Protein AF-0000000076608010 (afdb_homodimer)

pLDDT: mean 82.35, std 21.62, range [36.59, 98.94]

Solvent-accessible surface area (backbone atoms only — not comparable to full-atom values): 13456 Å² total; per-residue (Å²): 128,73,67,62,63,52,53,51,52,73,70,48,51,70,59,57,50,33,30,46,49,8,46,34,52,48,50,51,37,50,74,68,70,43,50,66,62,57,49,13,57,74,35,71,48,49,46,67,56,45,51,32,35,43,64,22,41,87,41,40,44,62,55,53,48,36,44,28,51,72,64,72,50,52,66,40,56,63,53,45,59,77,73,75,69,71,46,68,62,57,54,48,51,55,51,48,57,53,51,59,58,66,65,66,71,70,69,82,75,79,80,80,78,83,81,79,129,141,76,67,65,69,56,52,51,51,72,71,47,52,71,57,55,50,33,31,45,50,8,46,35,51,47,50,50,37,52,73,68,69,43,51,65,58,57,49,15,56,73,38,72,48,49,48,67,58,46,52,32,35,42,64,24,42,88,42,38,45,62,56,52,49,36,45,29,52,70,66,70,48,52,66,41,57,63,54,46,59,78,73,76,67,72,45,68,61,56,55,47,50,54,50,48,56,53,52,60,58,63,68,67,72,70,70,80,72,79,77,80,78,81,77,78,128

Structure (mmCIF, N/CA/C/O backbone):
data_AF-0000000076608010-model_v1
#
loop_
_entity.id
_entity.type
_entity.pdbx_description
1 polymer 'Transcriptional regulator, XRE family'
#
loop_
_atom_site.group_PDB
_atom_site.id
_atom_site.type_symbol
_atom_site.label_atom_id
_atom_site.label_alt_id
_atom_site.label_comp_id
_atom_site.label_asym_id
_atom_site.label_entity_id
_atom_site.label_seq_id
_atom_site.pdbx_PDB_ins_code
_atom_site.Cartn_x
_atom_site.Cartn_y
_atom_site.Cartn_z
_atom_site.occupancy
_atom_site.B_iso_or_equiv
_atom_site.auth_seq_id
_atom_site.auth_comp_id
_atom_site.auth_asym_id
_atom_site.auth_atom_id
_atom_site.pdbx_PDB_model_num
ATOM 1 N N . MET A 1 1 ? -17.344 -5.113 16.078 1 37.66 1 MET A N 1
ATOM 2 C CA . MET A 1 1 ? -16.344 -5.867 15.312 1 37.66 1 MET A CA 1
ATOM 3 C C . MET A 1 1 ? -15.125 -5.004 15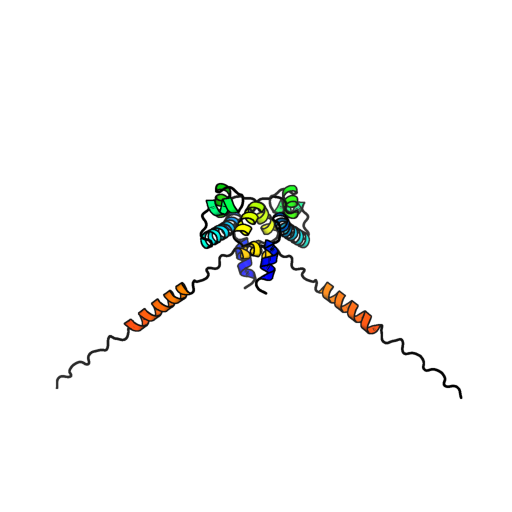.016 1 37.66 1 MET A C 1
ATOM 5 O O . MET A 1 1 ? -14.352 -5.312 14.102 1 37.66 1 MET A O 1
ATOM 9 N N . THR A 1 2 ? -15.234 -3.693 15.117 1 46.28 2 THR A N 1
ATOM 10 C CA . THR A 1 2 ? -14.43 -2.576 14.633 1 46.28 2 THR A CA 1
ATOM 11 C C . THR A 1 2 ? -13.016 -2.643 15.203 1 46.28 2 THR A C 1
ATOM 13 O O . THR A 1 2 ? -12.047 -2.389 14.492 1 46.28 2 THR A O 1
ATOM 16 N N . ASP A 1 3 ? -12.961 -2.768 16.5 1 52.09 3 ASP A N 1
ATOM 17 C CA . ASP A 1 3 ? -11.805 -2.545 17.359 1 52.09 3 ASP A CA 1
ATOM 18 C C . ASP A 1 3 ? -10.797 -3.684 17.234 1 52.09 3 ASP A C 1
ATOM 20 O O . ASP A 1 3 ? -9.586 -3.459 17.297 1 52.09 3 ASP A O 1
ATOM 24 N N . LYS A 1 4 ? -11.258 -4.887 17.141 1 53.72 4 LYS A N 1
ATOM 25 C CA . LYS A 1 4 ? -10.391 -6.055 17.219 1 53.72 4 LYS A CA 1
ATOM 26 C C . LYS A 1 4 ? -9.453 -6.121 16.016 1 53.72 4 LYS A C 1
ATOM 28 O O . LYS A 1 4 ? -8.289 -6.512 16.141 1 53.72 4 LYS A O 1
ATOM 33 N N . SER A 1 5 ? -10 -5.98 14.789 1 57.53 5 SER A N 1
ATOM 34 C CA . SER A 1 5 ? -9.148 -6.094 13.609 1 57.53 5 SER A CA 1
ATOM 35 C C . SER A 1 5 ? -8.055 -5.031 13.609 1 57.53 5 SER A C 1
ATOM 37 O O . SER A 1 5 ? -6.926 -5.293 13.188 1 57.53 5 SER A O 1
ATOM 39 N N . PHE A 1 6 ? -8.438 -3.918 14.133 1 58.75 6 PHE A N 1
ATOM 40 C CA . PHE A 1 6 ? -7.449 -2.857 14.281 1 58.75 6 PHE A CA 1
ATOM 41 C C . PHE A 1 6 ? -6.293 -3.314 15.164 1 58.75 6 PHE A C 1
ATOM 43 O O . PHE A 1 6 ? -5.129 -3.078 14.844 1 58.75 6 PHE A O 1
ATOM 50 N N . ASP A 1 7 ? -6.656 -4.051 16.078 1 68.19 7 ASP A N 1
ATOM 51 C CA . ASP A 1 7 ? -5.676 -4.484 17.078 1 68.19 7 ASP A CA 1
ATOM 52 C C . ASP A 1 7 ? -4.723 -5.523 16.484 1 68.19 7 ASP A C 1
ATOM 54 O O . ASP A 1 7 ? -3.537 -5.547 16.812 1 68.19 7 ASP A O 1
ATOM 58 N N . ALA A 1 8 ? -5.184 -6.012 15.367 1 86.5 8 ALA A N 1
ATOM 59 C CA . ALA A 1 8 ? -4.367 -7.109 14.859 1 86.5 8 ALA A CA 1
ATOM 60 C C . ALA A 1 8 ? -3.189 -6.586 14.039 1 86.5 8 ALA A C 1
ATOM 62 O O . ALA A 1 8 ? -2.059 -7.051 14.203 1 86.5 8 ALA A O 1
ATOM 63 N N . TRP A 1 9 ? -3.332 -5.59 13.328 1 95.06 9 TRP A N 1
ATOM 64 C CA . TRP A 1 9 ? -2.258 -5.074 12.484 1 95.06 9 TRP A CA 1
ATOM 65 C C . TRP A 1 9 ? -1.17 -4.418 13.328 1 95.06 9 TRP A C 1
ATOM 67 O O . TRP A 1 9 ? 0.02 -4.578 13.047 1 95.06 9 TRP A O 1
ATOM 77 N N . ASN A 1 10 ? -1.645 -3.797 14.352 1 94 10 ASN A N 1
ATOM 78 C CA . ASN A 1 10 ? -0.692 -3.066 15.18 1 94 10 ASN A CA 1
ATOM 79 C C . ASN A 1 10 ? 0.239 -4.016 15.93 1 94 10 ASN A C 1
ATOM 81 O O . ASN A 1 10 ? 1.339 -3.625 16.328 1 94 10 ASN A O 1
ATOM 85 N N . SER A 1 11 ? -0.172 -5.211 16.062 1 95.69 11 SER A N 1
ATOM 86 C CA . SER A 1 11 ? 0.642 -6.191 16.766 1 95.69 11 SER A CA 1
ATOM 87 C C . SER A 1 11 ? 1.67 -6.832 15.844 1 95.69 11 SER A C 1
ATOM 89 O O . SER A 1 11 ? 2.59 -7.512 16.297 1 95.69 11 SER A O 1
ATOM 91 N N . MET A 1 12 ? 1.574 -6.562 14.641 1 96.94 12 MET A N 1
ATOM 92 C CA . MET A 1 12 ? 2.477 -7.16 13.664 1 96.94 12 MET A CA 1
ATOM 93 C C . MET A 1 12 ? 3.727 -6.305 13.484 1 96.94 12 MET A C 1
ATOM 95 O O . MET A 1 12 ? 3.652 -5.078 13.5 1 96.94 12 MET A O 1
ATOM 99 N N . SER A 1 13 ? 4.828 -7.043 13.273 1 97.19 13 SER A N 1
ATOM 100 C CA . SER A 1 13 ? 6.047 -6.32 12.914 1 97.19 13 SER A CA 1
ATOM 101 C C . SER A 1 13 ? 5.965 -5.77 11.492 1 97.19 13 SER A C 1
ATOM 103 O O . SER A 1 13 ? 5.121 -6.199 10.703 1 97.19 13 SER A O 1
ATOM 105 N N . ASP A 1 14 ? 6.875 -4.887 11.148 1 97 14 ASP A N 1
ATOM 106 C CA . ASP A 1 14 ? 6.891 -4.332 9.797 1 97 14 ASP A CA 1
ATOM 107 C C . ASP A 1 14 ? 7.223 -5.41 8.766 1 97 14 ASP A C 1
ATOM 109 O O . ASP A 1 14 ? 6.684 -5.402 7.66 1 97 14 ASP A O 1
ATOM 113 N N . LYS A 1 15 ? 8.125 -6.281 9.164 1 98.12 15 LYS A N 1
ATOM 114 C CA . LYS A 1 15 ? 8.43 -7.402 8.281 1 98.12 15 LYS A CA 1
ATOM 115 C C . LYS A 1 15 ? 7.195 -8.258 8.031 1 98.12 15 LYS A C 1
ATOM 117 O O . LYS A 1 15 ? 6.934 -8.656 6.891 1 98.12 15 LYS A O 1
ATOM 122 N N . ALA A 1 16 ? 6.469 -8.516 9.039 1 98.38 16 ALA A N 1
ATOM 123 C CA . ALA A 1 16 ? 5.254 -9.312 8.898 1 98.38 16 ALA A CA 1
ATOM 124 C C . ALA A 1 16 ? 4.238 -8.609 8 1 98.38 16 ALA A C 1
ATOM 126 O O . ALA A 1 16 ? 3.545 -9.258 7.215 1 98.38 16 ALA A O 1
ATOM 127 N N . LEU A 1 17 ? 4.164 -7.355 8.109 1 98.56 17 LEU A N 1
ATOM 128 C CA . LEU A 1 17 ? 3.26 -6.57 7.273 1 98.56 17 LEU A CA 1
ATOM 129 C C . LEU A 1 17 ? 3.699 -6.605 5.812 1 98.56 17 LEU A C 1
ATOM 131 O O . LEU A 1 17 ? 2.869 -6.758 4.914 1 98.56 17 LEU A O 1
ATOM 135 N N . ALA A 1 18 ? 4.984 -6.465 5.621 1 98.81 18 ALA A N 1
ATOM 136 C CA . ALA A 1 18 ? 5.52 -6.559 4.266 1 98.81 18 ALA A CA 1
ATOM 137 C C . ALA A 1 18 ? 5.262 -7.938 3.666 1 98.81 18 ALA A C 1
ATOM 139 O O . ALA A 1 18 ? 4.945 -8.055 2.48 1 98.81 18 ALA A O 1
ATOM 140 N N . ASP A 1 19 ? 5.395 -8.945 4.516 1 98.69 19 ASP A N 1
ATOM 141 C CA . ASP A 1 19 ? 5.105 -10.305 4.078 1 98.69 19 ASP A CA 1
ATOM 142 C C . ASP A 1 19 ? 3.646 -10.445 3.639 1 98.69 19 ASP A C 1
ATOM 144 O O . ASP A 1 19 ? 3.342 -11.172 2.693 1 98.69 19 ASP A O 1
ATOM 148 N N . HIS A 1 20 ? 2.807 -9.82 4.371 1 98.44 20 HIS A N 1
ATOM 149 C CA . HIS A 1 20 ? 1.386 -9.828 4.039 1 98.44 20 HIS A CA 1
ATOM 150 C C . HIS A 1 20 ? 1.147 -9.258 2.641 1 98.44 20 HIS A C 1
ATOM 152 O O . HIS A 1 20 ? 0.431 -9.867 1.838 1 98.44 20 HIS A O 1
ATOM 158 N N . ILE A 1 21 ? 1.784 -8.195 2.293 1 98.81 21 ILE A N 1
ATOM 159 C CA . ILE A 1 21 ? 1.684 -7.586 0.972 1 98.81 21 ILE A CA 1
ATOM 160 C C . ILE A 1 21 ? 2.291 -8.516 -0.074 1 98.81 21 ILE A C 1
ATOM 162 O O . ILE A 1 21 ? 1.703 -8.734 -1.136 1 98.81 21 ILE A O 1
ATOM 166 N N . GLY A 1 22 ? 3.439 -9.008 0.264 1 98.88 22 GLY A N 1
ATOM 167 C CA . GLY A 1 22 ? 4.102 -9.93 -0.646 1 98.88 22 GLY A CA 1
ATOM 168 C C . GLY A 1 22 ? 3.262 -11.148 -0.973 1 98.88 22 GLY A C 1
ATOM 169 O O . GLY A 1 22 ? 3.201 -11.578 -2.129 1 98.88 22 GLY A O 1
ATOM 170 N N . SER A 1 23 ? 2.643 -11.719 0.029 1 98.5 23 SER A N 1
ATOM 171 C CA . SER A 1 23 ? 1.794 -12.891 -0.163 1 98.5 23 SER A CA 1
ATOM 172 C C . SER A 1 23 ? 0.609 -12.578 -1.068 1 98.5 23 SER A C 1
ATOM 174 O O . SER A 1 23 ? 0.192 -13.414 -1.871 1 98.5 23 SER A O 1
ATOM 176 N N . PHE A 1 24 ? 0.09 -11.422 -0.905 1 98.69 24 PHE A N 1
ATOM 177 C CA . PHE A 1 24 ? -0.991 -10.945 -1.758 1 98.69 24 PHE A CA 1
ATOM 178 C C . PHE A 1 24 ? -0.553 -10.906 -3.217 1 98.69 24 PHE A C 1
ATOM 180 O O . PHE A 1 24 ? -1.268 -11.383 -4.098 1 98.69 24 PHE A O 1
ATOM 187 N N . VAL A 1 25 ? 0.58 -10.359 -3.477 1 98.88 25 VAL A N 1
ATOM 188 C CA . VAL A 1 25 ? 1.134 -10.266 -4.824 1 98.88 25 VAL A CA 1
ATOM 189 C C . VAL A 1 25 ? 1.339 -11.672 -5.395 1 98.88 25 VAL A C 1
ATOM 191 O O . VAL A 1 25 ? 0.926 -11.953 -6.523 1 98.88 25 VAL A O 1
ATOM 194 N N . ARG A 1 26 ? 1.937 -12.469 -4.559 1 98.81 26 ARG A N 1
ATOM 195 C CA . ARG A 1 26 ? 2.195 -13.836 -4.992 1 98.81 26 ARG A CA 1
ATOM 196 C C . ARG A 1 26 ? 0.896 -14.555 -5.34 1 98.81 26 ARG A C 1
ATOM 198 O O . ARG A 1 26 ? 0.809 -15.227 -6.367 1 98.81 26 ARG A O 1
ATOM 205 N N . HIS A 1 27 ? -0.05 -14.414 -4.512 1 98.38 27 HIS A N 1
ATOM 206 C CA . HIS A 1 27 ? -1.343 -15.055 -4.723 1 98.38 27 HIS A CA 1
ATOM 207 C C . HIS A 1 27 ? -1.95 -14.648 -6.059 1 98.38 27 HIS A C 1
ATOM 209 O O . HIS A 1 27 ? -2.359 -15.5 -6.848 1 98.38 27 HIS A O 1
ATOM 215 N N . HIS A 1 28 ? -1.979 -13.422 -6.355 1 98.06 28 HIS A N 1
ATOM 216 C CA . HIS A 1 28 ? -2.639 -12.93 -7.559 1 98.06 28 HIS A CA 1
ATOM 217 C C . HIS A 1 28 ? -1.81 -13.234 -8.805 1 98.06 28 HIS A C 1
ATOM 219 O O . HIS A 1 28 ? -2.361 -13.477 -9.883 1 98.06 28 HIS A O 1
ATOM 225 N N . ARG A 1 29 ? -0.469 -13.195 -8.578 1 98.62 29 ARG A N 1
ATOM 226 C CA . ARG A 1 29 ? 0.354 -13.664 -9.688 1 98.62 29 ARG A CA 1
ATOM 227 C C . ARG A 1 29 ? -0.028 -15.078 -10.086 1 98.62 29 ARG A C 1
ATOM 229 O O . ARG A 1 29 ? -0.225 -15.367 -11.273 1 98.62 29 ARG A O 1
ATOM 236 N N . MET A 1 30 ? -0.102 -15.906 -9.078 1 97.94 30 MET A N 1
ATOM 237 C CA . MET A 1 30 ? -0.427 -17.312 -9.305 1 97.94 30 MET A CA 1
ATOM 238 C C . MET A 1 30 ? -1.842 -17.453 -9.852 1 97.94 30 MET A C 1
ATOM 240 O O . MET A 1 30 ? -2.09 -18.297 -10.727 1 97.94 30 MET A O 1
ATOM 244 N N . GLU A 1 31 ? -2.744 -16.688 -9.391 1 95.88 31 GLU A N 1
ATOM 245 C CA . GLU A 1 31 ? -4.117 -16.703 -9.891 1 95.88 31 GLU A CA 1
ATOM 246 C C . GLU A 1 31 ? -4.172 -16.359 -11.375 1 95.88 31 GLU A C 1
ATOM 248 O O . GLU A 1 31 ? -5.012 -16.906 -12.102 1 95.88 31 GLU A O 1
ATOM 253 N N . MET A 1 32 ? -3.244 -15.555 -11.867 1 97.06 32 MET A N 1
ATOM 254 C CA . MET A 1 32 ? -3.184 -15.172 -13.273 1 97.06 32 MET A CA 1
ATOM 255 C C . MET A 1 32 ? -2.311 -16.141 -14.062 1 97.06 32 MET A C 1
ATOM 257 O O . MET A 1 32 ? -2.016 -15.898 -15.234 1 97.06 32 MET A O 1
ATOM 261 N N . ASN A 1 33 ? -1.845 -17.109 -13.328 1 97.94 33 ASN A N 1
ATOM 262 C CA . ASN A 1 33 ? -1.014 -18.156 -13.93 1 97.94 33 ASN A CA 1
ATOM 263 C C . ASN A 1 33 ? 0.257 -17.578 -14.547 1 97.94 33 ASN A C 1
ATOM 265 O O . ASN A 1 33 ? 0.641 -17.938 -15.656 1 97.94 33 ASN A O 1
ATOM 269 N N . LYS A 1 34 ? 0.881 -16.672 -13.898 1 98.62 34 LYS A N 1
ATOM 270 C CA . LYS A 1 34 ? 2.135 -16.078 -14.352 1 98.62 34 LYS A CA 1
ATOM 271 C C . LYS A 1 34 ? 3.309 -16.562 -13.508 1 98.62 34 LYS A C 1
ATOM 273 O O . LYS A 1 34 ? 3.18 -16.719 -12.289 1 98.62 34 LYS A O 1
ATOM 278 N N . THR A 1 35 ? 4.375 -16.75 -14.203 1 98.81 35 THR A N 1
ATOM 279 C CA . THR A 1 35 ? 5.625 -16.969 -13.484 1 98.81 35 THR A CA 1
ATOM 280 C C . THR A 1 35 ? 6.18 -15.656 -12.953 1 98.81 35 THR A C 1
ATOM 282 O O . THR A 1 35 ? 5.703 -14.586 -13.32 1 98.81 35 THR A O 1
ATOM 285 N N . GLN A 1 36 ? 7.145 -15.828 -12.07 1 98.81 36 GLN A N 1
ATOM 286 C CA . GLN A 1 36 ? 7.797 -14.617 -11.586 1 98.81 36 GLN A CA 1
ATOM 287 C C . GLN A 1 36 ? 8.43 -13.836 -12.734 1 98.81 36 GLN A C 1
ATOM 289 O O . GLN A 1 36 ? 8.352 -12.609 -12.766 1 98.81 36 GLN A O 1
ATOM 294 N N . ASP A 1 37 ? 9.039 -14.555 -13.695 1 98.81 37 ASP A N 1
ATOM 295 C CA . ASP A 1 37 ? 9.688 -13.914 -14.836 1 98.81 37 ASP A CA 1
ATOM 296 C C . ASP A 1 37 ? 8.672 -13.164 -15.703 1 98.81 37 ASP A C 1
ATOM 298 O O . ASP A 1 37 ? 8.922 -12.031 -16.109 1 98.81 37 ASP A O 1
ATOM 302 N N . GLU A 1 38 ? 7.582 -13.789 -15.93 1 98.88 38 GLU A N 1
ATOM 303 C CA . GLU A 1 38 ? 6.543 -13.18 -16.75 1 98.88 38 GLU A CA 1
ATOM 304 C C . GLU A 1 38 ? 5.984 -11.922 -16.094 1 98.88 38 GLU A C 1
ATOM 306 O O . GLU A 1 38 ? 5.836 -10.883 -16.75 1 98.88 38 GLU A O 1
ATOM 311 N N . LEU A 1 39 ? 5.688 -11.961 -14.867 1 98.94 39 LEU A N 1
ATOM 312 C CA . LEU A 1 39 ? 5.16 -10.797 -14.156 1 98.94 39 LEU A CA 1
ATOM 313 C C . LEU A 1 39 ? 6.199 -9.688 -14.078 1 98.94 39 LEU A C 1
ATOM 315 O O . LEU A 1 39 ? 5.879 -8.516 -14.281 1 98.94 39 LEU A O 1
ATOM 319 N N . ALA A 1 40 ? 7.461 -10.055 -13.734 1 98.94 40 ALA A N 1
ATOM 320 C CA . ALA A 1 40 ? 8.531 -9.07 -13.617 1 98.94 40 ALA A CA 1
ATOM 321 C C . ALA A 1 40 ? 8.734 -8.32 -14.938 1 98.94 40 ALA A C 1
ATOM 323 O O . ALA A 1 40 ? 8.82 -7.09 -14.945 1 98.94 40 ALA A O 1
ATOM 324 N N . THR A 1 41 ? 8.734 -9.047 -15.992 1 98.88 41 THR A N 1
ATOM 325 C CA . THR A 1 41 ? 8.898 -8.453 -17.312 1 98.88 41 THR A CA 1
ATOM 326 C C . THR A 1 41 ? 7.75 -7.5 -17.625 1 98.88 41 THR A C 1
ATOM 328 O O . THR A 1 41 ? 7.973 -6.367 -18.062 1 98.88 41 THR A O 1
ATOM 331 N N . ALA A 1 42 ? 6.543 -7.938 -17.406 1 98.88 42 ALA A N 1
ATOM 332 C CA . ALA A 1 42 ? 5.363 -7.121 -17.656 1 98.88 42 ALA A CA 1
ATOM 333 C C . ALA A 1 42 ? 5.367 -5.859 -16.812 1 98.88 42 ALA A C 1
ATOM 335 O O . ALA A 1 42 ? 4.883 -4.809 -17.234 1 98.88 42 ALA A O 1
ATOM 336 N N . ALA A 1 43 ? 5.93 -5.93 -15.633 1 98.81 43 ALA A N 1
ATOM 337 C CA . ALA A 1 43 ? 5.945 -4.816 -14.688 1 98.81 43 ALA A CA 1
ATOM 338 C C . ALA A 1 43 ? 7.16 -3.922 -14.914 1 98.81 43 ALA A C 1
ATOM 340 O O . ALA A 1 43 ? 7.301 -2.879 -14.266 1 98.81 43 ALA A O 1
ATOM 341 N N . GLY A 1 44 ? 8.031 -4.301 -15.734 1 98.81 44 GLY A N 1
ATOM 342 C CA . GLY A 1 44 ? 9.219 -3.512 -16.031 1 98.81 44 GLY A CA 1
ATOM 343 C C . GLY A 1 44 ? 10.242 -3.545 -14.914 1 98.81 44 GLY A C 1
ATOM 344 O O . GLY A 1 44 ? 10.906 -2.541 -14.641 1 98.81 44 GLY A O 1
ATOM 345 N N . ILE A 1 45 ? 10.336 -4.668 -14.227 1 98.75 45 ILE A N 1
ATOM 346 C CA . ILE A 1 45 ? 11.305 -4.82 -13.148 1 98.75 45 ILE A CA 1
ATOM 347 C C . ILE A 1 45 ? 12.055 -6.141 -13.312 1 98.75 45 ILE A C 1
ATOM 349 O O . ILE A 1 45 ? 11.719 -6.949 -14.18 1 98.75 45 ILE A O 1
ATOM 353 N N . SER A 1 46 ? 13.07 -6.309 -12.492 1 98.88 46 SER A N 1
ATOM 354 C CA . SER A 1 46 ? 13.812 -7.562 -12.547 1 98.88 46 SER A CA 1
ATOM 355 C C . SER A 1 46 ? 13.102 -8.664 -11.773 1 98.88 46 SER A C 1
ATOM 357 O O . SER A 1 46 ? 12.367 -8.391 -10.82 1 98.88 46 SER A O 1
ATOM 359 N N . ARG A 1 47 ? 13.336 -9.898 -12.18 1 98.81 47 ARG A N 1
ATOM 360 C CA . ARG A 1 47 ? 12.805 -11.047 -11.453 1 98.81 47 ARG A CA 1
ATOM 361 C C . ARG A 1 47 ? 13.273 -11.039 -10 1 98.81 47 ARG A C 1
ATOM 363 O O . ARG A 1 47 ? 12.516 -11.406 -9.102 1 98.81 47 ARG A O 1
ATOM 370 N N . SER A 1 48 ? 14.5 -10.68 -9.789 1 98.81 48 SER A N 1
ATOM 371 C CA . SER A 1 48 ? 15.039 -10.594 -8.43 1 98.81 48 SER A CA 1
ATOM 372 C C . SER A 1 48 ? 14.25 -9.594 -7.586 1 98.81 48 SER A C 1
ATOM 374 O O . SER A 1 48 ? 13.945 -9.867 -6.422 1 98.81 48 SER A O 1
ATOM 376 N N . THR A 1 49 ? 13.922 -8.461 -8.164 1 98.88 49 THR A N 1
ATOM 377 C CA . THR A 1 49 ? 13.133 -7.445 -7.469 1 98.88 49 THR A CA 1
ATOM 378 C C . THR A 1 49 ? 11.75 -7.977 -7.113 1 98.88 49 THR A C 1
ATOM 380 O O . THR A 1 49 ? 11.258 -7.754 -6.004 1 98.88 49 THR A O 1
ATOM 383 N N . LEU A 1 50 ? 11.156 -8.625 -8.062 1 98.94 50 LEU A N 1
ATOM 384 C CA . LEU A 1 50 ? 9.852 -9.211 -7.793 1 98.94 50 LEU A CA 1
ATOM 385 C C . LEU A 1 50 ? 9.938 -10.242 -6.668 1 98.94 50 LEU A C 1
ATOM 387 O O . LEU A 1 50 ? 9.055 -10.297 -5.809 1 98.94 50 LEU A O 1
ATOM 391 N N . SER A 1 51 ? 10.93 -11.062 -6.711 1 98.88 51 SER A N 1
ATOM 392 C CA . SER A 1 51 ? 11.141 -12.055 -5.66 1 98.88 51 SER A CA 1
ATOM 393 C C . SER A 1 51 ? 11.258 -11.398 -4.289 1 98.88 51 SER A C 1
ATOM 395 O O . SER A 1 51 ? 10.68 -11.875 -3.314 1 98.88 51 SER A O 1
ATOM 397 N N . LEU A 1 52 ? 12.047 -10.32 -4.223 1 98.88 52 LEU A N 1
ATOM 398 C CA . LEU A 1 52 ? 12.164 -9.562 -2.982 1 98.88 52 LEU A CA 1
ATOM 399 C C . LEU A 1 52 ? 10.797 -9.07 -2.514 1 98.88 52 LEU A C 1
ATOM 401 O O . LEU A 1 52 ? 10.453 -9.203 -1.336 1 98.88 52 LEU A O 1
ATOM 405 N N . LEU A 1 53 ? 10.008 -8.562 -3.404 1 98.94 53 LEU A N 1
ATOM 406 C CA . LEU A 1 53 ? 8.672 -8.062 -3.092 1 98.94 53 LEU A CA 1
ATOM 407 C C . LEU A 1 53 ? 7.805 -9.18 -2.518 1 98.94 53 LEU A C 1
ATOM 409 O O . LEU A 1 53 ? 7.172 -9 -1.474 1 98.94 53 LEU A O 1
ATOM 413 N N . GLU A 1 54 ? 7.797 -10.328 -3.189 1 98.81 54 GLU A N 1
ATOM 414 C CA . GLU A 1 54 ? 6.922 -11.43 -2.785 1 98.81 54 GLU A CA 1
ATOM 415 C C . GLU A 1 54 ? 7.348 -12.008 -1.44 1 98.81 54 GLU A C 1
ATOM 417 O O . GLU A 1 54 ? 6.543 -12.641 -0.749 1 98.81 54 GLU A O 1
ATOM 422 N N . ARG A 1 55 ? 8.578 -11.75 -1.074 1 98.62 55 ARG A N 1
ATOM 423 C CA . ARG A 1 55 ? 9.109 -12.25 0.19 1 98.62 55 ARG A CA 1
ATOM 424 C C . ARG A 1 55 ? 9.062 -11.172 1.268 1 98.62 55 ARG A C 1
ATOM 426 O O . ARG A 1 55 ? 9.688 -11.312 2.32 1 98.62 55 ARG A O 1
ATOM 433 N N . GLY A 1 56 ? 8.492 -10.117 1.027 1 98.75 56 GLY A N 1
ATOM 434 C CA . GLY A 1 56 ? 8.344 -9.047 2.002 1 98.75 56 GLY A CA 1
ATOM 435 C C . GLY A 1 56 ? 9.641 -8.297 2.27 1 98.75 56 GLY A C 1
ATOM 436 O O . GLY A 1 56 ? 9.805 -7.703 3.334 1 98.75 56 GLY A O 1
ATOM 437 N N . GLU A 1 57 ? 10.578 -8.453 1.366 1 98.69 57 GLU A N 1
ATOM 438 C CA . GLU A 1 57 ? 11.828 -7.723 1.496 1 98.69 57 GLU A CA 1
ATOM 439 C C . GLU A 1 57 ? 11.703 -6.312 0.923 1 98.69 57 GLU A C 1
ATOM 441 O O . GLU A 1 57 ? 10.656 -5.945 0.391 1 98.69 57 GLU A O 1
ATOM 446 N N . THR A 1 58 ? 12.727 -5.516 1.104 1 97.94 58 THR A N 1
ATOM 447 C CA . THR A 1 58 ? 12.68 -4.086 0.817 1 97.94 58 THR A CA 1
ATOM 448 C C . THR A 1 58 ? 12.602 -3.84 -0.687 1 97.94 58 THR A C 1
ATOM 450 O O . THR A 1 58 ? 13.492 -4.242 -1.436 1 97.94 58 THR A O 1
ATOM 453 N N . VAL A 1 59 ? 11.578 -3.246 -1.115 1 98.81 59 VAL A N 1
ATOM 454 C CA . VAL A 1 59 ? 11.383 -2.717 -2.461 1 98.81 59 VAL A CA 1
ATOM 455 C C . VAL A 1 59 ? 10.75 -1.329 -2.381 1 98.81 59 VAL A C 1
ATOM 457 O O . VAL A 1 59 ? 10.367 -0.876 -1.299 1 98.81 59 VAL A O 1
ATOM 460 N N . THR A 1 60 ? 10.664 -0.675 -3.535 1 98.81 60 THR A N 1
ATOM 461 C CA . THR A 1 60 ? 10.086 0.664 -3.535 1 98.81 60 THR A CA 1
ATOM 462 C C . THR A 1 60 ? 8.57 0.598 -3.68 1 98.81 60 THR A C 1
ATOM 464 O O . THR A 1 60 ? 8.031 -0.389 -4.188 1 98.81 60 THR A O 1
ATOM 467 N N . VAL A 1 61 ? 7.918 1.637 -3.242 1 98.88 61 VAL A N 1
ATOM 468 C CA . VAL A 1 61 ? 6.484 1.784 -3.451 1 98.88 61 VAL A CA 1
ATOM 469 C C . VAL A 1 61 ? 6.176 1.782 -4.949 1 98.88 61 VAL A C 1
ATOM 471 O O . VAL A 1 61 ? 5.195 1.178 -5.387 1 98.88 61 VAL A O 1
ATOM 474 N N . THR A 1 62 ? 7.008 2.402 -5.754 1 98.56 62 THR A N 1
ATOM 475 C CA . THR A 1 62 ? 6.836 2.42 -7.203 1 98.56 62 THR A CA 1
ATOM 476 C C . THR A 1 62 ? 6.828 1 -7.762 1 98.56 62 THR A C 1
ATOM 478 O O . THR A 1 62 ? 5.992 0.666 -8.602 1 98.56 62 THR A O 1
ATOM 481 N N . THR A 1 63 ? 7.723 0.182 -7.281 1 98.81 63 THR A N 1
ATOM 482 C CA . THR A 1 63 ? 7.762 -1.213 -7.707 1 98.81 63 THR A CA 1
ATOM 483 C C . THR A 1 63 ? 6.445 -1.915 -7.379 1 98.81 63 THR A C 1
ATOM 485 O O . THR A 1 63 ? 5.891 -2.621 -8.227 1 98.81 63 THR A O 1
ATOM 488 N N . LEU A 1 64 ? 6.008 -1.737 -6.168 1 98.94 64 LEU A N 1
ATOM 489 C CA . LEU A 1 64 ? 4.742 -2.336 -5.762 1 98.94 64 LEU A CA 1
ATOM 490 C C . LEU A 1 64 ? 3.611 -1.888 -6.684 1 98.94 64 LEU A C 1
ATOM 492 O O . LEU A 1 64 ? 2.809 -2.709 -7.129 1 98.94 64 LEU A O 1
ATOM 496 N N . LEU A 1 65 ? 3.576 -0.636 -7.039 1 98.88 65 LEU A N 1
ATOM 497 C CA . LEU A 1 65 ? 2.512 -0.097 -7.879 1 98.88 65 LEU A CA 1
ATOM 498 C C . LEU A 1 65 ? 2.59 -0.666 -9.289 1 98.88 65 LEU A C 1
ATOM 500 O O . LEU A 1 65 ? 1.562 -0.979 -9.898 1 98.88 65 LEU A O 1
ATOM 504 N N . GLN A 1 66 ? 3.762 -0.774 -9.82 1 98.88 66 GLN A N 1
ATOM 505 C CA . GLN A 1 66 ? 3.953 -1.38 -11.133 1 98.88 66 GLN A CA 1
ATOM 506 C C . GLN A 1 66 ? 3.406 -2.805 -11.172 1 98.88 66 GLN A C 1
ATOM 508 O O . GLN A 1 66 ? 2.727 -3.191 -12.125 1 98.88 66 GLN A O 1
ATOM 513 N N . VAL A 1 67 ? 3.686 -3.504 -10.109 1 98.94 67 VAL A N 1
ATOM 514 C CA . VAL A 1 67 ? 3.271 -4.898 -10.031 1 98.94 67 VAL A CA 1
ATOM 515 C C . VAL A 1 67 ? 1.757 -4.98 -9.859 1 98.94 67 VAL A C 1
ATOM 517 O O . VAL A 1 67 ? 1.092 -5.773 -10.531 1 98.94 67 VAL A O 1
ATOM 520 N N . LEU A 1 68 ? 1.222 -4.207 -9 1 98.75 68 LEU A N 1
ATOM 521 C CA . LEU A 1 68 ? -0.22 -4.184 -8.773 1 98.75 68 LEU A CA 1
ATOM 522 C C . LEU A 1 68 ? -0.964 -3.852 -10.062 1 98.75 68 LEU A C 1
ATOM 524 O O . LEU A 1 68 ? -2.061 -4.363 -10.305 1 98.75 68 LEU A O 1
ATOM 528 N N . ARG A 1 69 ? -0.373 -2.971 -10.836 1 98.62 69 ARG A N 1
ATOM 529 C CA . ARG A 1 69 ? -0.969 -2.594 -12.117 1 98.62 69 ARG A CA 1
ATOM 530 C C . ARG A 1 69 ? -1.07 -3.795 -13.047 1 98.62 69 ARG A C 1
ATOM 532 O O . ARG A 1 69 ? -2.137 -4.066 -13.602 1 98.62 69 ARG A O 1
ATOM 539 N N . VAL A 1 70 ? 0.014 -4.508 -13.211 1 98.69 70 VAL A N 1
ATOM 540 C CA . VAL A 1 70 ? 0.019 -5.664 -14.102 1 98.69 70 VAL A CA 1
ATOM 541 C C . VAL A 1 70 ? -0.954 -6.723 -13.586 1 98.69 70 VAL A C 1
ATOM 543 O O . VAL A 1 70 ? -1.598 -7.418 -14.375 1 98.69 70 VAL A O 1
ATOM 546 N N . LEU A 1 71 ? -1.146 -6.777 -12.281 1 98.31 71 LEU A N 1
ATOM 547 C CA . LEU A 1 71 ? -2 -7.785 -11.664 1 98.31 71 LEU A CA 1
ATOM 548 C C . LEU A 1 71 ? -3.453 -7.32 -11.633 1 98.31 71 LEU A C 1
ATOM 550 O O . LEU A 1 71 ? -4.324 -8.031 -11.133 1 98.31 71 LEU A O 1
ATOM 554 N N . ASP A 1 72 ? -3.721 -6.164 -12.086 1 97.56 72 ASP A N 1
ATOM 555 C CA . ASP A 1 72 ? -5.047 -5.555 -12.062 1 97.56 72 ASP A CA 1
ATOM 556 C C . ASP A 1 72 ? -5.594 -5.48 -10.641 1 97.56 72 ASP A C 1
ATOM 558 O O . ASP A 1 72 ? -6.73 -5.891 -10.383 1 97.56 72 ASP A O 1
ATOM 562 N N . GLN A 1 73 ? -4.75 -5.047 -9.711 1 97.38 73 GLN A N 1
ATOM 563 C CA . GLN A 1 73 ? -5.121 -4.969 -8.297 1 97.38 73 GLN A CA 1
ATOM 564 C C . GLN A 1 73 ? -4.953 -3.549 -7.762 1 97.38 73 GLN A C 1
ATOM 566 O O . GLN A 1 73 ? -4.59 -3.357 -6.602 1 97.38 73 GLN A O 1
ATOM 571 N N . LEU A 1 74 ? -5.148 -2.584 -8.578 1 98.31 74 LEU A N 1
ATOM 572 C CA . LEU A 1 74 ? -4.953 -1.201 -8.156 1 98.31 74 LEU A CA 1
ATOM 573 C C . LEU A 1 74 ? -6.086 -0.747 -7.242 1 98.31 74 LEU A C 1
ATOM 575 O O . LEU A 1 74 ? -5.969 0.275 -6.562 1 98.31 74 LEU A O 1
ATOM 579 N N . GLN A 1 75 ? -7.145 -1.528 -7.125 1 96.44 75 GLN A N 1
ATOM 580 C CA . GLN A 1 75 ? -8.281 -1.159 -6.293 1 96.44 75 GLN A CA 1
ATOM 581 C C . GLN A 1 75 ? -7.902 -1.143 -4.816 1 96.44 75 GLN A C 1
ATOM 583 O O . GLN A 1 75 ? -8.617 -0.565 -3.992 1 96.44 75 GLN A O 1
ATOM 588 N N . VAL A 1 76 ? -6.848 -1.732 -4.457 1 97.62 76 VAL A N 1
ATOM 589 C CA . VAL A 1 76 ? -6.387 -1.706 -3.07 1 97.62 76 VAL A CA 1
ATOM 590 C C . VAL A 1 76 ? -6.133 -0.264 -2.639 1 97.62 76 VAL A C 1
ATOM 592 O O . VAL A 1 76 ? -6.156 0.046 -1.444 1 97.62 76 VAL A O 1
ATOM 595 N N . LEU A 1 77 ? -5.906 0.577 -3.635 1 97.94 77 LEU A N 1
ATOM 596 C CA . LEU A 1 77 ? -5.582 1.968 -3.344 1 97.94 77 LEU A CA 1
ATOM 597 C C . LEU A 1 77 ? -6.809 2.719 -2.838 1 97.94 77 LEU A C 1
ATOM 599 O O . LEU A 1 77 ? -6.688 3.822 -2.297 1 97.94 77 LEU A O 1
ATOM 603 N N . SER A 1 78 ? -7.945 2.125 -2.93 1 96.62 78 SER A N 1
ATOM 604 C CA . SER A 1 78 ? -9.148 2.73 -2.361 1 96.62 78 SER A CA 1
ATOM 605 C C . SER A 1 78 ? -9.047 2.832 -0.842 1 96.62 78 SER A C 1
ATOM 607 O O . SER A 1 78 ? -9.75 3.631 -0.221 1 96.62 78 SER A O 1
ATOM 609 N N . ALA A 1 79 ? -8.234 2.025 -0.238 1 96.75 79 ALA A N 1
ATOM 610 C CA . ALA A 1 79 ? -8.031 2.061 1.208 1 96.75 79 ALA A CA 1
ATOM 611 C C . ALA A 1 79 ? -7.316 3.342 1.629 1 96.75 79 ALA A C 1
ATOM 613 O O . ALA A 1 79 ? -7.305 3.693 2.811 1 96.75 79 ALA A O 1
ATOM 614 N N . PHE A 1 80 ? -6.707 4.035 0.656 1 97.69 80 PHE A N 1
ATOM 615 C CA . PHE A 1 80 ? -5.961 5.254 0.938 1 97.69 80 PHE A CA 1
ATOM 616 C C . PHE A 1 80 ? -6.805 6.488 0.622 1 97.69 80 PHE A C 1
ATOM 618 O O . PHE A 1 80 ? -6.262 7.551 0.308 1 97.69 80 PHE A O 1
ATOM 625 N N . GLU A 1 81 ? -8.016 6.371 0.617 1 94.62 81 GLU A N 1
ATOM 626 C CA . GLU A 1 81 ? -8.891 7.516 0.4 1 94.62 81 GLU A CA 1
ATOM 627 C C . GLU A 1 81 ? -9.102 8.305 1.69 1 94.62 81 GLU A C 1
ATOM 629 O O . GLU A 1 81 ? -9.25 7.715 2.764 1 94.62 81 GLU A O 1
ATOM 634 N N . VAL A 1 82 ? -8.992 9.625 1.589 1 90.75 82 VAL A N 1
ATOM 635 C CA . VAL A 1 82 ? -9.242 10.5 2.725 1 90.75 82 VAL A CA 1
ATOM 636 C C . VAL A 1 82 ? -10.734 10.836 2.795 1 90.75 82 VAL A C 1
ATOM 638 O O . VAL A 1 82 ? -11.336 11.219 1.791 1 90.75 82 VAL A O 1
ATOM 641 N N . ARG A 1 83 ? -11.375 10.305 3.783 1 76.56 83 ARG A N 1
ATOM 642 C CA . ARG A 1 83 ? -12.797 10.625 3.926 1 76.56 83 ARG A CA 1
ATOM 643 C C . ARG A 1 83 ? -12.992 11.898 4.738 1 76.56 83 ARG A C 1
ATOM 645 O O . ARG A 1 83 ? -12.383 12.062 5.797 1 76.56 83 ARG A O 1
ATOM 652 N N . GLU A 1 84 ? -13.211 12.945 3.926 1 69.06 84 GLU A N 1
ATOM 653 C CA . GLU A 1 84 ? -13.508 14.195 4.617 1 69.06 84 GLU A CA 1
ATOM 654 C C . GLU A 1 84 ? -14.633 14.016 5.629 1 69.06 84 GLU A C 1
ATOM 656 O O . GLU A 1 84 ? -15.695 13.477 5.293 1 69.06 84 GLU A O 1
ATOM 661 N N . THR A 1 85 ? -14.297 13.641 6.785 1 59.62 85 THR A N 1
ATOM 662 C CA . THR A 1 85 ? -15.398 13.703 7.738 1 59.62 85 THR A CA 1
ATOM 663 C C . THR A 1 85 ? -16.047 15.086 7.727 1 59.62 85 THR A C 1
ATOM 665 O O . THR A 1 85 ? -15.352 16.094 7.844 1 59.62 85 THR A O 1
ATOM 668 N N . LEU A 1 86 ? -16.938 15.211 6.824 1 56.09 86 LEU A N 1
ATOM 669 C CA . LEU A 1 86 ? -17.641 16.484 6.973 1 56.09 86 LEU A CA 1
ATOM 670 C C . LEU A 1 86 ? -17.844 16.828 8.445 1 56.09 86 LEU A C 1
ATOM 672 O O . LEU A 1 86 ? -18.266 15.984 9.234 1 56.09 86 LEU A O 1
ATOM 676 N N . SER A 1 87 ? -17.062 17.719 8.859 1 57.47 87 SER A N 1
ATOM 677 C CA . SER A 1 87 ? -17.297 18.188 10.219 1 57.47 87 SER A CA 1
ATOM 678 C C . SER A 1 87 ? -18.781 18.453 10.453 1 57.47 87 SER A C 1
ATOM 680 O O . SER A 1 87 ? -19.469 19 9.578 1 57.47 87 SER A O 1
ATOM 682 N N . PRO A 1 88 ? -19.344 17.75 11.352 1 60.44 88 PRO A N 1
ATOM 683 C CA . PRO A 1 88 ? -20.719 18.141 11.695 1 60.44 88 PRO A CA 1
ATOM 684 C C . PRO A 1 88 ? -20.922 19.641 11.688 1 60.44 88 PRO A C 1
ATOM 686 O O . PRO A 1 88 ? -22 20.125 11.352 1 60.44 88 PRO A O 1
ATOM 689 N N . LEU A 1 89 ? -19.891 20.25 11.977 1 60.84 89 LEU A N 1
ATOM 690 C CA . LEU A 1 89 ? -20 21.703 12.094 1 60.84 89 LEU A CA 1
ATOM 691 C C . LEU A 1 89 ? -20.141 22.344 10.719 1 60.84 89 LEU A C 1
ATOM 693 O O . LEU A 1 89 ? -20.875 23.328 10.562 1 60.84 89 LEU A O 1
ATOM 697 N N . ALA A 1 90 ? -19.422 21.75 9.789 1 60.72 90 ALA A N 1
ATOM 698 C CA . ALA A 1 90 ? -19.562 22.297 8.445 1 60.72 90 ALA A CA 1
ATOM 699 C C . ALA A 1 90 ? -20.953 22.031 7.875 1 60.72 90 ALA A C 1
ATOM 701 O O . ALA A 1 90 ? -21.5 22.875 7.168 1 60.72 90 ALA A O 1
ATOM 702 N N . LEU A 1 91 ? -21.391 20.875 8.242 1 58.62 91 LEU A N 1
ATOM 703 C CA . LEU A 1 91 ? -22.781 20.594 7.863 1 58.62 91 LEU A CA 1
ATOM 704 C C . LEU A 1 91 ? -23.734 21.578 8.531 1 58.62 91 LEU A C 1
ATOM 706 O O . LEU A 1 91 ? -24.703 22.031 7.906 1 58.62 91 LEU A O 1
ATOM 710 N N . ALA A 1 92 ? -23.469 21.922 9.773 1 63.03 92 ALA A N 1
ATOM 711 C CA . ALA A 1 92 ? -24.297 22.859 10.523 1 63.03 92 ALA A CA 1
ATOM 712 C C . ALA A 1 92 ? -24.219 24.266 9.922 1 63.03 92 ALA A C 1
ATOM 714 O O . ALA A 1 92 ? -25.219 25 9.875 1 63.03 92 ALA A O 1
ATOM 715 N N . LYS A 1 93 ? -23.062 24.609 9.422 1 63.28 93 LYS A N 1
ATOM 716 C CA . LYS A 1 93 ? -22.891 25.938 8.82 1 63.28 93 LYS A CA 1
ATOM 717 C C . LYS A 1 93 ? -23.641 26.031 7.492 1 63.28 93 LYS A C 1
ATOM 719 O O . LYS A 1 93 ? -24.219 27.078 7.168 1 63.28 93 LYS A O 1
ATOM 724 N N . LEU A 1 94 ? -23.609 24.922 6.848 1 62.91 94 LEU A N 1
ATOM 725 C CA . LEU A 1 94 ? -24.344 24.891 5.586 1 62.91 94 LEU A CA 1
ATOM 726 C C . LEU A 1 94 ? -25.844 24.969 5.828 1 62.91 94 LEU A C 1
ATOM 728 O O . LEU A 1 94 ? -26.562 25.641 5.078 1 62.91 94 LEU A O 1
ATOM 732 N N . GLN A 1 95 ? -26.312 24.406 6.863 1 62.38 95 GLN A N 1
ATOM 733 C CA . GLN A 1 95 ? -27.719 24.453 7.215 1 62.38 95 GLN A CA 1
ATOM 734 C C . GLN A 1 95 ? -28.125 25.828 7.715 1 62.38 95 GLN A C 1
ATOM 736 O O . GLN A 1 95 ? -29.234 26.297 7.438 1 62.38 95 GLN A O 1
ATOM 741 N N . LYS A 1 96 ? -27.219 26.453 8.445 1 61.94 96 LYS A N 1
ATOM 742 C CA . LYS A 1 96 ? -27.5 27.797 8.953 1 61.94 96 LYS A CA 1
ATOM 743 C C . LYS A 1 96 ? -27.578 28.812 7.816 1 61.94 96 LYS A C 1
ATOM 745 O O . LYS A 1 96 ? -28.438 29.703 7.824 1 61.94 96 LYS A O 1
ATOM 750 N N . GLU A 1 97 ? -26.781 28.734 6.863 1 62.97 97 GLU A N 1
ATOM 751 C CA . GLU A 1 97 ? -26.812 29.656 5.73 1 62.97 97 GLU A CA 1
ATOM 752 C C . GLU A 1 97 ? -28.047 29.438 4.867 1 62.97 97 GLU A C 1
ATOM 754 O O . GLU A 1 97 ? -28.609 30.391 4.324 1 62.97 97 GLU A O 1
ATOM 759 N N . LYS A 1 98 ? -28.5 28.281 4.879 1 58.12 98 LYS A N 1
ATOM 760 C CA . LYS A 1 98 ? -29.75 27.984 4.172 1 58.12 98 LYS A CA 1
ATOM 761 C C . LYS A 1 98 ? -30.953 28.547 4.93 1 58.12 98 LYS A C 1
ATOM 763 O O . LYS A 1 98 ? -31.922 29 4.316 1 58.12 98 LYS A O 1
ATOM 768 N N . ARG A 1 99 ? -30.891 28.625 6.16 1 62.25 99 ARG A N 1
ATOM 769 C CA . ARG A 1 99 ? -31.984 29.172 6.961 1 62.25 99 ARG A CA 1
ATOM 770 C C . ARG A 1 99 ? -32 30.688 6.898 1 62.25 99 ARG A C 1
ATOM 772 O O . ARG A 1 99 ? -33.094 31.312 6.941 1 62.25 99 ARG A O 1
ATOM 779 N N . GLN A 1 100 ? -30.938 31.328 6.863 1 60.88 100 GLN A N 1
ATOM 780 C CA . GLN A 1 100 ? -30.891 32.781 6.789 1 60.88 100 GLN A CA 1
ATOM 781 C C . GLN A 1 100 ? -31.375 33.281 5.43 1 60.88 100 GLN A C 1
ATOM 783 O O . GLN A 1 100 ? -31.984 34.344 5.332 1 60.88 100 GLN A O 1
ATOM 788 N N . ARG A 1 101 ? -31.281 32.594 4.355 1 57.59 101 ARG A N 1
ATOM 789 C CA . ARG A 1 101 ? -31.781 32.969 3.041 1 57.59 101 ARG A CA 1
ATOM 790 C C . ARG A 1 101 ? -33.312 32.812 2.955 1 57.59 101 ARG A C 1
ATOM 792 O O . ARG A 1 101 ? -33.969 33.562 2.266 1 57.59 101 ARG A O 1
ATOM 799 N N . ALA A 1 102 ? -33.844 31.781 3.58 1 58.22 102 ALA A N 1
ATOM 800 C CA . ALA A 1 102 ? -35.281 31.562 3.535 1 58.22 102 ALA A CA 1
ATOM 801 C C . ALA A 1 102 ? -36.031 32.656 4.297 1 58.22 102 ALA A C 1
ATOM 803 O O . ALA A 1 102 ? -37.188 32.906 4.043 1 58.22 102 ALA A O 1
ATOM 804 N N . ARG A 1 103 ? -35.438 33.25 5.309 1 50.66 103 ARG A N 1
ATOM 805 C CA . ARG A 1 103 ? -36.156 34.25 6.094 1 50.66 103 ARG A CA 1
ATOM 806 C C . ARG A 1 103 ? -36.125 35.625 5.395 1 50.66 103 ARG A C 1
ATOM 808 O O . ARG A 1 103 ? -36.906 36.5 5.723 1 50.66 103 ARG A O 1
ATOM 815 N N . GLY A 1 104 ? -35.219 35.844 4.527 1 46.59 104 GLY A N 1
ATOM 816 C CA . GLY A 1 104 ? -35.031 37.156 3.914 1 46.59 104 GLY A CA 1
ATOM 817 C C . GLY A 1 104 ? -36.031 37.438 2.812 1 46.59 104 GLY A C 1
ATOM 818 O O . GLY A 1 104 ? -36.125 38.562 2.322 1 46.59 104 GLY A O 1
ATOM 819 N N . SER A 1 105 ? -36.781 36.469 2.15 1 50.06 105 SER A N 1
ATOM 820 C CA . SER A 1 105 ? -37.625 36.75 0.994 1 50.06 105 SER A CA 1
ATOM 821 C C . SER A 1 105 ? -39 37.25 1.422 1 50.06 105 SER A C 1
ATOM 823 O O . SER A 1 105 ? -39.812 37.625 0.579 1 50.06 105 SER A O 1
ATOM 825 N N . SER A 1 106 ? -39.438 37.062 2.668 1 46.44 106 SER A N 1
ATOM 826 C CA . SER A 1 106 ? -40.844 37.344 2.932 1 46.44 106 SER A CA 1
ATOM 827 C C . SER A 1 106 ? -41.094 38.844 3.133 1 46.44 106 SER A C 1
ATOM 829 O O . SER A 1 106 ? -42.219 39.25 3.404 1 46.44 106 SER A O 1
ATOM 831 N N . LYS A 1 107 ? -40.25 39.781 3.383 1 43.22 107 LYS A N 1
ATOM 832 C CA . LYS A 1 107 ? -40.719 41.094 3.869 1 43.22 107 LYS A CA 1
ATOM 833 C C . LYS A 1 107 ? -41.312 41.906 2.736 1 43.22 107 LYS A C 1
ATOM 835 O O . LYS A 1 107 ? -41.844 43 2.973 1 43.22 107 LYS A O 1
ATOM 840 N N . LYS A 1 108 ? -40.938 41.906 1.561 1 39.12 108 LYS A N 1
ATOM 841 C CA . LYS A 1 108 ? -41.25 43.125 0.796 1 39.12 108 LYS A CA 1
ATOM 842 C C . LYS A 1 108 ? -42.688 43.094 0.294 1 39.12 108 LYS A C 1
ATOM 844 O O . LYS A 1 108 ? -42.969 42.5 -0.76 1 39.12 108 LYS A O 1
ATOM 849 N N . LYS A 1 109 ? -43.719 42.688 1.088 1 39.72 109 LYS A N 1
ATOM 850 C CA . LYS A 1 109 ? -45.062 42.875 0.538 1 39.72 109 LYS A CA 1
ATOM 851 C C . LYS A 1 109 ? -45.344 44.344 0.284 1 39.72 109 LYS A C 1
ATOM 853 O O . LYS A 1 109 ? -45.156 45.188 1.171 1 39.72 109 LYS A O 1
ATOM 858 N N . ALA A 1 110 ? -45.531 44.781 -1.034 1 38.09 110 ALA A N 1
ATOM 859 C CA . ALA A 1 110 ? -45.812 46.031 -1.75 1 38.09 110 ALA A CA 1
ATOM 860 C C . ALA A 1 110 ? -47.094 46.719 -1.209 1 38.09 110 ALA A C 1
ATOM 862 O O . ALA A 1 110 ? -48.062 46.031 -0.866 1 38.09 110 ALA A O 1
ATOM 863 N N . ASN A 1 111 ? -47.031 47.844 -0.609 1 44.47 111 ASN A N 1
ATOM 864 C CA . ASN A 1 111 ? -48.062 48.812 -0.172 1 44.47 111 ASN A CA 1
ATOM 865 C C . ASN A 1 111 ? -49.125 49 -1.235 1 44.47 111 ASN A C 1
ATOM 867 O O . ASN A 1 111 ? -48.812 49.281 -2.393 1 44.47 111 ASN A O 1
ATOM 871 N N . PRO A 1 112 ? -50.375 48.5 -1.135 1 45.19 112 PRO A N 1
ATOM 872 C CA . PRO A 1 112 ? -51.5 48.656 -2.027 1 45.19 112 PRO A CA 1
ATOM 873 C C . PRO A 1 112 ? -51.75 50.125 -2.402 1 45.19 112 PRO A C 1
ATOM 875 O O . PRO A 1 112 ? -51.531 51.031 -1.592 1 45.19 112 PRO A O 1
ATOM 878 N N . GLU A 1 113 ? -51.656 50.562 -3.639 1 41.72 113 GLU A N 1
ATOM 879 C CA . GLU A 1 113 ? -51.969 51.781 -4.379 1 41.72 113 GLU A CA 1
ATOM 880 C C . GLU A 1 113 ? -53.344 52.344 -3.977 1 41.72 113 GLU A C 1
ATOM 882 O O . GLU A 1 113 ? -54.281 51.562 -3.707 1 41.72 113 GLU A O 1
ATOM 887 N N . GLU A 1 114 ? -53.469 53.594 -3.438 1 48.56 114 GLU A N 1
ATOM 888 C CA . GLU A 1 114 ? -54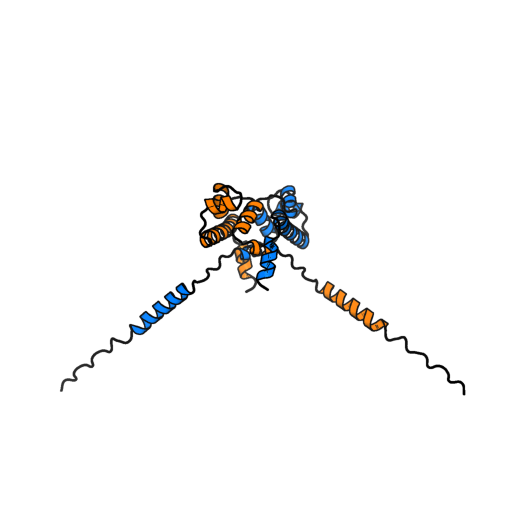.5 54.594 -3.201 1 48.56 114 GLU A CA 1
ATOM 889 C C . GLU A 1 114 ? -55.469 54.688 -4.387 1 48.56 114 GLU A C 1
ATOM 891 O O . GLU A 1 114 ? -55.031 54.93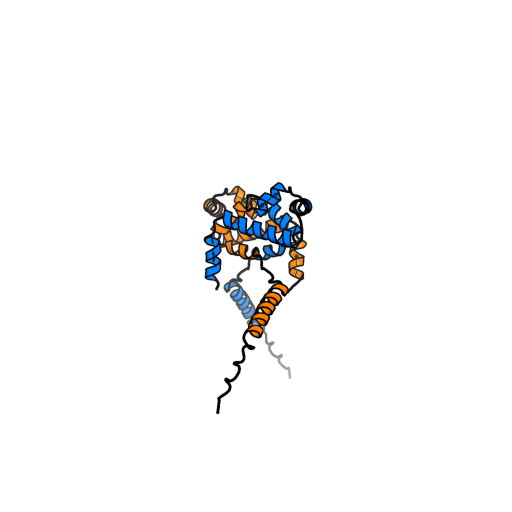8 -5.512 1 48.56 114 GLU A O 1
ATOM 896 N N . THR A 1 115 ? -56.5 53.844 -4.543 1 44.62 115 THR A N 1
ATOM 897 C CA . THR A 1 115 ? -57.562 54.031 -5.512 1 44.62 115 THR A CA 1
ATOM 898 C C . THR A 1 115 ? -58.125 55.438 -5.402 1 44.62 115 THR A C 1
ATOM 900 O O . THR A 1 115 ? -58.562 55.875 -4.324 1 44.62 115 THR A O 1
ATOM 903 N N . ASP A 1 116 ? -57.781 56.406 -6.246 1 43.88 116 ASP A N 1
ATOM 904 C CA . ASP A 1 116 ? -58.438 57.688 -6.562 1 43.88 116 ASP A CA 1
ATOM 905 C C . ASP A 1 116 ? -59.906 57.5 -6.82 1 43.88 116 ASP A C 1
ATOM 907 O O . ASP A 1 116 ? -60.312 56.625 -7.605 1 43.88 116 ASP A O 1
ATOM 911 N N . TRP A 1 117 ? -60.875 58.094 -6.027 1 37.28 117 TRP A N 1
ATOM 912 C CA . TRP A 1 117 ? -62.156 58.562 -6.52 1 37.28 117 TRP A CA 1
ATOM 913 C C . TRP A 1 117 ? -61.969 59.5 -7.711 1 37.28 117 TRP A C 1
ATOM 915 O O . TRP A 1 117 ? -61.062 60.312 -7.727 1 37.28 117 TRP A O 1
ATOM 925 N N . MET B 1 1 ? -22.359 -0.566 -7.848 1 36.59 1 MET B N 1
ATOM 926 C CA . MET B 1 1 ? -21.328 0.476 -7.809 1 36.59 1 MET B CA 1
ATOM 927 C C . MET B 1 1 ? -20 -0.041 -8.359 1 36.59 1 MET B C 1
ATOM 929 O O . MET B 1 1 ? -19.031 -0.161 -7.617 1 36.59 1 MET B O 1
ATOM 933 N N . THR B 1 2 ? -19.984 -1.067 -9.172 1 43.22 2 THR B N 1
ATOM 934 C CA . THR B 1 2 ? -19.172 -2.17 -9.68 1 43.22 2 THR B CA 1
ATOM 935 C C . THR B 1 2 ? -17.875 -1.651 -10.312 1 43.22 2 THR B C 1
ATOM 937 O O . THR B 1 2 ? -16.781 -2.057 -9.914 1 43.22 2 THR B O 1
ATOM 940 N N . ASP B 1 3 ? -17.828 -1.505 -11.695 1 51.69 3 ASP B N 1
ATOM 941 C CA . ASP B 1 3 ? -16.922 -1.442 -12.836 1 51.69 3 ASP B CA 1
ATOM 942 C C . ASP B 1 3 ? -16.219 -0.091 -12.898 1 51.69 3 ASP B C 1
ATOM 944 O O . ASP B 1 3 ? -15.078 -0.003 -13.367 1 51.69 3 ASP B O 1
ATOM 948 N N . LYS B 1 4 ? -16.875 0.958 -12.625 1 52.72 4 LYS B N 1
ATOM 949 C CA . LYS B 1 4 ? -16.422 2.318 -12.914 1 52.72 4 LYS B CA 1
ATOM 950 C C . LYS B 1 4 ? -15.234 2.705 -12.047 1 52.72 4 LYS B C 1
ATOM 952 O O . LYS B 1 4 ? -14.32 3.385 -12.516 1 52.72 4 LYS B O 1
ATOM 957 N N . SER B 1 5 ? -15.281 2.508 -10.695 1 55.62 5 SER B N 1
ATOM 958 C CA . SER B 1 5 ? -14.164 2.895 -9.844 1 55.62 5 SER B CA 1
ATOM 959 C C . SER B 1 5 ? -12.883 2.156 -10.234 1 55.62 5 SER B C 1
ATOM 961 O O . SER B 1 5 ? -11.797 2.725 -10.18 1 55.62 5 SER B O 1
ATOM 963 N N . PHE B 1 6 ? -13.102 0.949 -10.617 1 58.91 6 PHE B N 1
ATOM 964 C CA . PHE B 1 6 ? -11.977 0.176 -11.117 1 58.91 6 PHE B CA 1
ATOM 965 C C . PHE B 1 6 ? -11.32 0.88 -12.305 1 58.91 6 PHE B C 1
ATOM 967 O O . PHE B 1 6 ? -10.094 0.961 -12.383 1 58.91 6 PHE B O 1
ATOM 974 N N . ASP B 1 7 ? -12.156 1.462 -13.047 1 68.56 7 ASP B N 1
ATOM 975 C CA . ASP B 1 7 ? -11.688 2.102 -14.273 1 68.56 7 ASP B CA 1
ATOM 976 C C . ASP B 1 7 ? -10.883 3.363 -13.961 1 68.56 7 ASP B C 1
ATOM 978 O O . ASP B 1 7 ? -9.906 3.67 -14.641 1 68.56 7 ASP B O 1
ATOM 982 N N . ALA B 1 8 ? -11.062 3.744 -12.734 1 86.56 8 ALA B N 1
ATOM 983 C CA . ALA B 1 8 ? -10.43 5.035 -12.461 1 86.56 8 ALA B CA 1
ATOM 984 C C . ALA B 1 8 ? -8.969 4.855 -12.078 1 86.56 8 ALA B C 1
ATOM 986 O O . ALA B 1 8 ? -8.094 5.582 -12.562 1 86.56 8 ALA B O 1
ATOM 987 N N . TRP B 1 9 ? -8.633 3.877 -11.383 1 95.12 9 TRP B N 1
ATOM 988 C CA . TRP B 1 9 ? -7.262 3.684 -10.938 1 95.12 9 TRP B CA 1
ATOM 989 C C . TRP B 1 9 ? -6.359 3.293 -12.102 1 95.12 9 TRP B C 1
ATOM 991 O O . TRP B 1 9 ? -5.223 3.76 -12.203 1 95.12 9 TRP B O 1
ATOM 1001 N N . ASN B 1 10 ? -6.957 2.531 -12.953 1 94 10 ASN B N 1
ATOM 1002 C CA . ASN B 1 10 ? -6.152 2.035 -14.07 1 94 10 ASN B CA 1
ATOM 1003 C C . ASN B 1 10 ? -5.777 3.158 -15.031 1 94 10 ASN B C 1
ATOM 1005 O O . ASN B 1 10 ? -4.793 3.045 -15.766 1 94 10 ASN B O 1
ATOM 1009 N N . SER B 1 11 ? -6.496 4.207 -14.977 1 95.69 11 SER B N 1
ATOM 1010 C CA . SER B 1 11 ? -6.223 5.336 -15.867 1 95.69 11 SER B CA 1
ATOM 1011 C C . SER B 1 11 ? -5.156 6.254 -15.281 1 95.69 11 SER B C 1
ATOM 1013 O O . SER B 1 11 ? -4.625 7.121 -15.977 1 95.69 11 SER B O 1
ATOM 1015 N N . MET B 1 12 ? -4.812 6.008 -14.125 1 96.94 12 MET B N 1
ATOM 1016 C CA . MET B 1 12 ? -3.836 6.859 -13.453 1 96.94 12 MET B CA 1
ATOM 1017 C C . MET B 1 12 ? -2.416 6.359 -13.703 1 96.94 12 MET B C 1
ATOM 1019 O O . MET B 1 12 ? -2.176 5.152 -13.742 1 96.94 12 MET B O 1
ATOM 1023 N N . SER B 1 13 ? -1.527 7.371 -13.805 1 97.25 13 SER B N 1
ATOM 1024 C CA . SER B 1 13 ? -0.118 7 -13.875 1 97.25 13 SER B CA 1
ATOM 1025 C C . SER B 1 13 ? 0.392 6.504 -12.523 1 97.25 13 SER B C 1
ATOM 1027 O O . SER B 1 13 ? -0.242 6.734 -11.492 1 97.25 13 SER B O 1
ATOM 1029 N N . ASP B 1 14 ? 1.565 5.91 -12.516 1 97.12 14 ASP B N 1
ATOM 1030 C CA . ASP B 1 14 ? 2.141 5.438 -11.266 1 97.12 14 ASP B CA 1
ATOM 1031 C C . ASP B 1 14 ? 2.49 6.605 -10.344 1 97.12 14 ASP B C 1
ATOM 1033 O O . ASP B 1 14 ? 2.346 6.504 -9.125 1 97.12 14 ASP B O 1
ATOM 1037 N N . LYS B 1 15 ? 2.965 7.66 -10.961 1 98.12 15 LYS B N 1
ATOM 1038 C CA . LYS B 1 15 ? 3.238 8.859 -10.18 1 98.12 15 LYS B CA 1
ATOM 1039 C C . LYS B 1 15 ? 1.968 9.383 -9.516 1 98.12 15 LYS B C 1
ATOM 1041 O O . LYS B 1 15 ? 1.982 9.758 -8.336 1 98.12 15 LYS B O 1
ATOM 1046 N N . ALA B 1 16 ? 0.918 9.391 -10.227 1 98.38 16 ALA B N 1
ATOM 1047 C CA . ALA B 1 16 ? -0.354 9.859 -9.688 1 98.38 16 ALA B CA 1
ATOM 1048 C C . ALA B 1 16 ? -0.825 8.961 -8.547 1 98.38 16 ALA B C 1
ATOM 1050 O O . ALA B 1 16 ? -1.38 9.445 -7.555 1 98.38 16 ALA B O 1
ATOM 1051 N N . LEU B 1 17 ? -0.607 7.73 -8.672 1 98.62 17 LEU B N 1
ATOM 1052 C CA . LEU B 1 17 ? -0.975 6.777 -7.625 1 98.62 17 LEU B CA 1
ATOM 1053 C C . LEU B 1 17 ? -0.123 6.984 -6.379 1 98.62 17 LEU B C 1
ATOM 1055 O O . LEU B 1 17 ? -0.639 6.957 -5.258 1 98.62 17 LEU B O 1
ATOM 1059 N N . ALA B 1 18 ? 1.155 7.18 -6.617 1 98.81 18 ALA B N 1
ATOM 1060 C CA . ALA B 1 18 ? 2.045 7.465 -5.492 1 98.81 18 ALA B CA 1
ATOM 1061 C C . ALA B 1 18 ? 1.641 8.758 -4.785 1 98.81 18 ALA B C 1
ATOM 1063 O O . ALA B 1 18 ? 1.691 8.844 -3.557 1 98.81 18 ALA B O 1
ATOM 1064 N N . ASP B 1 19 ? 1.232 9.727 -5.578 1 98.69 19 ASP B N 1
ATOM 1065 C CA . ASP B 1 19 ? 0.752 10.984 -5.008 1 98.69 19 ASP B CA 1
ATOM 1066 C C . ASP B 1 19 ? -0.477 10.758 -4.133 1 98.69 19 ASP B C 1
ATOM 1068 O O . ASP B 1 19 ? -0.646 11.422 -3.107 1 98.69 19 ASP B O 1
ATOM 1072 N N . HIS B 1 20 ? -1.32 9.914 -4.602 1 98.44 20 HIS B N 1
ATOM 1073 C CA . HIS B 1 20 ? -2.516 9.562 -3.842 1 98.44 20 HIS B CA 1
ATOM 1074 C C . HIS B 1 20 ? -2.152 9.023 -2.465 1 98.44 20 HIS B C 1
ATOM 1076 O O . HIS B 1 20 ? -2.715 9.453 -1.454 1 98.44 20 HIS B O 1
ATOM 1082 N N . ILE B 1 21 ? -1.189 8.172 -2.381 1 98.81 21 ILE B N 1
ATOM 1083 C CA . ILE B 1 21 ? -0.712 7.613 -1.12 1 98.81 21 ILE B CA 1
ATOM 1084 C C . ILE B 1 21 ? -0.07 8.711 -0.278 1 98.81 21 ILE B C 1
ATOM 1086 O O . ILE B 1 21 ? -0.33 8.82 0.923 1 98.81 21 ILE B O 1
ATOM 1090 N N . GLY B 1 22 ? 0.751 9.461 -0.942 1 98.88 22 GLY B N 1
ATOM 1091 C CA . GLY B 1 22 ? 1.403 10.562 -0.248 1 98.88 22 GLY B CA 1
ATOM 1092 C C . GLY B 1 22 ? 0.425 11.539 0.375 1 98.88 22 GLY B C 1
ATOM 1093 O O . GLY B 1 22 ? 0.618 11.977 1.51 1 98.88 22 GLY B O 1
ATOM 1094 N N . SER B 1 23 ? -0.596 11.891 -0.352 1 98.5 23 SER B N 1
ATOM 1095 C CA . SER B 1 23 ? -1.614 12.812 0.142 1 98.5 23 SER B CA 1
ATOM 1096 C C . SER B 1 23 ? -2.336 12.242 1.356 1 98.5 23 SER B C 1
ATOM 1098 O O . SER B 1 23 ? -2.682 12.977 2.285 1 98.5 23 SER B O 1
ATOM 1100 N N . PHE B 1 24 ? -2.574 10.984 1.314 1 98.69 24 PHE B N 1
ATOM 1101 C CA . PHE B 1 24 ? -3.176 10.281 2.441 1 98.69 24 PHE B CA 1
ATOM 1102 C C . PHE B 1 24 ? -2.307 10.422 3.688 1 98.69 24 PHE B C 1
ATOM 1104 O O . PHE B 1 24 ? -2.809 10.734 4.77 1 98.69 24 PHE B O 1
ATOM 1111 N N . VAL B 1 25 ? -1.051 10.203 3.559 1 98.88 25 VAL B N 1
ATOM 1112 C CA . VAL B 1 25 ? -0.1 10.305 4.66 1 98.88 25 VAL B CA 1
ATOM 1113 C C . VAL B 1 25 ? -0.089 11.734 5.199 1 98.88 25 VAL B C 1
ATOM 1115 O O . VAL B 1 25 ? -0.189 11.953 6.41 1 98.88 25 VAL B O 1
ATOM 1118 N N . ARG B 1 26 ? -0.007 12.625 4.258 1 98.81 26 ARG B N 1
ATOM 1119 C CA . ARG B 1 26 ? 0.015 14.031 4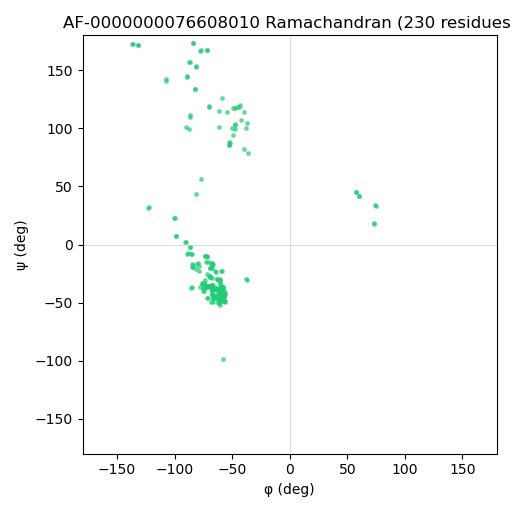.645 1 98.81 26 ARG B CA 1
ATOM 1120 C C . ARG B 1 26 ? -1.249 14.406 5.41 1 98.81 26 ARG B C 1
ATOM 1122 O O . ARG B 1 26 ? -1.181 15.078 6.441 1 98.81 26 ARG B O 1
ATOM 1129 N N . HIS B 1 27 ? -2.344 14 4.91 1 98.31 27 HIS B N 1
ATOM 1130 C CA . HIS B 1 27 ? -3.625 14.297 5.539 1 98.31 27 HIS B CA 1
ATOM 1131 C C . HIS B 1 27 ? -3.658 13.797 6.98 1 98.31 27 HIS B C 1
ATOM 1133 O O . HIS B 1 27 ? -4 14.555 7.895 1 98.31 27 HIS B O 1
ATOM 1139 N N . HIS B 1 28 ? -3.283 12.617 7.215 1 98.06 28 HIS B N 1
ATOM 1140 C CA . HIS B 1 28 ? -3.387 12.031 8.547 1 98.06 28 HIS B CA 1
ATOM 1141 C C . HIS B 1 28 ? -2.316 12.586 9.477 1 98.06 28 HIS B C 1
ATOM 1143 O O . HIS B 1 28 ? -2.549 12.719 10.68 1 98.06 28 HIS B O 1
ATOM 1149 N N . ARG B 1 29 ? -1.145 12.875 8.844 1 98.62 29 ARG B N 1
ATOM 1150 C CA . ARG B 1 29 ? -0.166 13.586 9.664 1 98.62 29 ARG B CA 1
ATOM 1151 C C . ARG B 1 29 ? -0.754 14.875 10.227 1 98.62 29 ARG B C 1
ATOM 1153 O O . ARG B 1 29 ? -0.639 15.148 11.422 1 98.62 29 ARG B O 1
ATOM 1160 N N . MET B 1 30 ? -1.348 15.602 9.32 1 97.94 30 MET B N 1
ATOM 1161 C CA . MET B 1 30 ? -1.935 16.891 9.703 1 97.94 30 MET B CA 1
ATOM 1162 C C . MET B 1 30 ? -3.096 16.688 10.672 1 97.94 30 MET B C 1
ATOM 1164 O O . MET B 1 30 ? -3.27 17.469 11.609 1 97.94 30 MET B O 1
ATOM 1168 N N . GLU B 1 31 ? -3.865 15.688 10.477 1 95.88 31 GLU B N 1
ATOM 1169 C CA . GLU B 1 31 ? -4.973 15.367 11.375 1 95.88 31 GLU B CA 1
ATOM 1170 C C . GLU B 1 31 ? -4.477 15.094 12.789 1 95.88 31 GLU B C 1
ATOM 1172 O O . GLU B 1 31 ? -5.156 15.422 13.766 1 95.88 31 GLU B O 1
ATOM 1177 N N . MET B 1 32 ? -3.273 14.57 12.93 1 97.06 32 MET B N 1
ATOM 1178 C CA . MET B 1 32 ? -2.682 14.273 14.234 1 97.06 32 MET B CA 1
ATOM 1179 C C . MET B 1 32 ? -1.887 15.461 14.758 1 97.06 32 MET B C 1
ATOM 1181 O O . MET B 1 32 ? -1.19 15.352 15.766 1 97.06 32 MET B O 1
ATOM 1185 N N . ASN B 1 33 ? -1.919 16.5 13.977 1 97.88 33 ASN B N 1
ATOM 1186 C CA . ASN B 1 33 ? -1.238 17.75 14.328 1 97.88 33 ASN B CA 1
ATOM 11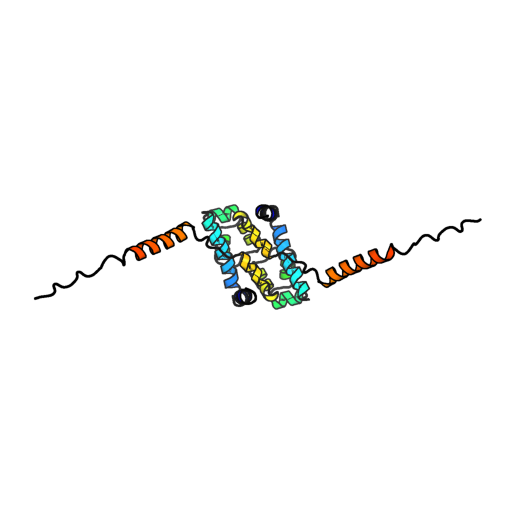87 C C . ASN B 1 33 ? 0.264 17.531 14.492 1 97.88 33 ASN B C 1
ATOM 1189 O O . ASN B 1 33 ? 0.865 18.031 15.445 1 97.88 33 ASN B O 1
ATOM 1193 N N . LYS B 1 34 ? 0.85 16.797 13.656 1 98.56 34 LYS B N 1
ATOM 1194 C CA . LYS B 1 34 ? 2.291 16.547 13.664 1 98.56 34 LYS B CA 1
ATOM 1195 C C . LYS B 1 34 ? 2.979 17.281 12.516 1 98.56 34 LYS B C 1
ATOM 1197 O O . LYS B 1 34 ? 2.441 17.359 11.406 1 98.56 34 LYS B O 1
ATOM 1202 N N . THR B 1 35 ? 4.117 17.781 12.852 1 98.81 35 THR B N 1
ATOM 1203 C CA . THR B 1 35 ? 4.98 18.297 11.789 1 98.81 35 THR B CA 1
ATOM 1204 C C . THR B 1 35 ? 5.66 17.141 11.047 1 98.81 35 THR B C 1
ATOM 1206 O O . THR B 1 35 ? 5.609 15.992 11.492 1 98.81 35 THR B O 1
ATOM 1209 N N . GLN B 1 36 ? 6.227 17.531 9.914 1 98.81 36 GLN B N 1
ATOM 1210 C CA . GLN B 1 36 ? 6.988 16.5 9.203 1 98.81 36 GLN B CA 1
ATOM 1211 C C . GLN B 1 36 ? 8.125 15.961 10.062 1 98.81 36 GLN B C 1
ATOM 1213 O O . GLN B 1 36 ? 8.383 14.758 10.07 1 98.81 36 GLN B O 1
ATOM 1218 N N . ASP B 1 37 ? 8.789 16.844 10.82 1 98.81 37 ASP B N 1
ATOM 1219 C CA . ASP B 1 37 ? 9.906 16.438 11.664 1 98.81 37 ASP B CA 1
ATOM 1220 C C . ASP B 1 37 ? 9.445 15.492 12.766 1 98.81 37 ASP B C 1
ATOM 1222 O O . ASP B 1 37 ? 10.094 14.477 13.039 1 98.81 37 ASP B O 1
ATOM 1226 N N . GLU B 1 38 ? 8.352 15.828 13.367 1 98.88 38 GLU B N 1
ATOM 1227 C CA . GLU B 1 38 ? 7.82 15 14.445 1 98.88 38 GLU B CA 1
ATOM 1228 C C . GLU B 1 38 ? 7.43 13.617 13.945 1 98.88 38 GLU B C 1
ATOM 1230 O O . GLU B 1 38 ? 7.766 12.609 14.562 1 98.88 38 GLU B O 1
ATOM 1235 N N . LEU B 1 39 ? 6.766 13.531 12.867 1 98.88 39 LEU B N 1
ATOM 1236 C CA . LEU B 1 39 ? 6.359 12.242 12.312 1 98.88 39 LEU B CA 1
ATOM 1237 C C . LEU B 1 39 ? 7.574 11.438 11.867 1 98.88 39 LEU B C 1
ATOM 1239 O O . LEU B 1 39 ? 7.645 10.227 12.109 1 98.88 39 LEU B O 1
ATOM 1243 N N . ALA B 1 40 ? 8.516 12.102 11.164 1 98.94 40 ALA B N 1
ATOM 1244 C CA . ALA B 1 40 ? 9.719 11.422 10.672 1 98.94 40 ALA B CA 1
ATOM 1245 C C . ALA B 1 40 ? 10.5 10.805 11.828 1 98.94 40 ALA B C 1
ATOM 1247 O O . ALA B 1 40 ? 10.906 9.641 11.758 1 98.94 40 ALA B O 1
ATOM 1248 N N . THR B 1 41 ? 10.656 11.555 12.859 1 98.88 41 THR B N 1
ATOM 1249 C CA . THR B 1 41 ? 11.375 11.078 14.039 1 98.88 41 THR B CA 1
ATOM 1250 C C . THR B 1 41 ? 10.664 9.875 14.648 1 98.88 41 THR B C 1
ATOM 1252 O O . THR B 1 41 ? 11.297 8.859 14.945 1 98.88 41 THR B O 1
ATOM 1255 N N . ALA B 1 42 ? 9.367 9.969 14.828 1 98.81 42 ALA B N 1
ATOM 1256 C CA . ALA B 1 42 ? 8.586 8.891 15.414 1 98.81 42 ALA B CA 1
ATOM 1257 C C . ALA B 1 42 ? 8.648 7.633 14.547 1 98.81 42 ALA B C 1
ATOM 1259 O O . ALA B 1 42 ? 8.609 6.512 15.062 1 98.81 42 ALA B O 1
ATOM 1260 N N . ALA B 1 43 ? 8.789 7.797 13.258 1 98.81 43 ALA B N 1
ATOM 1261 C CA . ALA B 1 43 ? 8.789 6.688 12.305 1 98.81 43 ALA B CA 1
ATOM 1262 C C . ALA B 1 43 ? 10.203 6.141 12.109 1 98.81 43 ALA B C 1
ATOM 1264 O O . ALA B 1 43 ? 10.398 5.145 11.406 1 98.81 43 ALA B O 1
ATOM 1265 N N . GLY B 1 44 ? 11.148 6.766 12.625 1 98.81 44 GLY B N 1
ATOM 1266 C CA . GLY B 1 44 ? 12.531 6.32 12.5 1 98.81 44 GLY B CA 1
ATOM 1267 C C . GLY B 1 44 ? 13.117 6.578 11.125 1 98.81 44 GLY B C 1
ATOM 1268 O O . GLY B 1 44 ? 13.891 5.766 10.617 1 98.81 44 GLY B O 1
ATOM 1269 N N . ILE B 1 45 ? 12.695 7.645 10.5 1 98.75 45 ILE B N 1
ATOM 1270 C CA . ILE B 1 45 ? 13.203 8 9.18 1 98.75 45 ILE B CA 1
ATOM 1271 C C . ILE B 1 45 ? 13.602 9.477 9.156 1 98.75 45 ILE B C 1
ATOM 1273 O O . ILE B 1 45 ? 13.359 10.203 10.125 1 98.75 45 ILE B O 1
ATOM 1277 N N . SER B 1 46 ? 14.227 9.883 8.07 1 98.88 46 SER B N 1
ATOM 1278 C CA . SER B 1 46 ? 14.602 11.289 7.949 1 98.88 46 SER B CA 1
ATOM 1279 C C . SER B 1 46 ? 13.422 12.141 7.488 1 98.88 46 SER B C 1
ATOM 1281 O O . SER B 1 46 ? 12.523 11.648 6.805 1 98.88 46 SER B O 1
ATOM 1283 N N . ARG B 1 47 ? 13.461 13.406 7.852 1 98.81 47 ARG B N 1
ATOM 1284 C CA . ARG B 1 47 ? 12.453 14.344 7.375 1 98.81 47 ARG B CA 1
ATOM 1285 C C . ARG B 1 47 ? 12.43 14.398 5.852 1 98.81 47 ARG B C 1
ATOM 1287 O O . ARG B 1 47 ? 11.359 14.516 5.246 1 98.81 47 ARG B O 1
ATOM 1294 N N . SER B 1 48 ? 13.562 14.359 5.25 1 98.81 48 SER B N 1
ATOM 1295 C CA . SER B 1 48 ? 13.648 14.359 3.793 1 98.81 48 SER B CA 1
ATOM 1296 C C . SER B 1 48 ? 12.93 13.164 3.193 1 98.81 48 SER B C 1
ATOM 1298 O O . SER B 1 48 ? 12.227 13.289 2.189 1 98.81 48 SER B O 1
ATOM 1300 N N . THR B 1 49 ? 13.102 12.008 3.793 1 98.88 49 THR B N 1
ATOM 1301 C CA . THR B 1 49 ? 12.438 10.789 3.334 1 98.88 49 THR B CA 1
ATOM 1302 C C . THR B 1 49 ? 10.922 10.93 3.453 1 98.88 49 THR B C 1
ATOM 1304 O O . THR B 1 49 ? 10.18 10.547 2.545 1 98.88 49 THR B O 1
ATOM 1307 N N . LEU B 1 50 ? 10.5 11.445 4.57 1 98.94 50 LEU B N 1
ATOM 1308 C CA . LEU B 1 50 ? 9.07 11.656 4.746 1 98.94 50 LEU B CA 1
ATOM 1309 C C . LEU B 1 50 ? 8.531 12.625 3.693 1 98.94 50 LEU B C 1
ATOM 1311 O O . LEU B 1 50 ? 7.445 12.422 3.154 1 98.94 50 LEU B O 1
ATOM 1315 N N . SER B 1 51 ? 9.258 13.688 3.451 1 98.88 51 SER B N 1
ATOM 1316 C CA . SER B 1 51 ? 8.859 14.656 2.434 1 98.88 51 SER B CA 1
ATOM 1317 C C . SER B 1 51 ? 8.711 13.992 1.068 1 98.88 51 SER B C 1
ATOM 1319 O O . SER B 1 51 ? 7.754 14.258 0.344 1 98.88 51 SER B O 1
ATOM 1321 N N . LEU B 1 52 ? 9.68 13.141 0.714 1 98.88 52 LEU B N 1
ATOM 1322 C CA . LEU B 1 52 ? 9.594 12.383 -0.533 1 98.88 52 LEU B CA 1
ATOM 1323 C C . LEU B 1 52 ? 8.328 11.539 -0.575 1 98.88 52 LEU B C 1
ATOM 1325 O O . LEU B 1 52 ? 7.617 11.531 -1.583 1 98.88 52 LEU B O 1
ATOM 1329 N N . LEU B 1 53 ? 8.023 10.875 0.493 1 98.94 53 LEU B N 1
ATOM 1330 C CA . LEU B 1 53 ? 6.824 10.047 0.591 1 98.94 53 LEU B CA 1
ATOM 1331 C C . LEU B 1 53 ? 5.566 10.875 0.365 1 98.94 53 LEU B C 1
ATOM 1333 O O . LEU B 1 53 ? 4.707 10.5 -0.437 1 98.94 53 LEU B O 1
ATOM 1337 N N . GLU B 1 54 ? 5.484 12.016 1.048 1 98.81 54 GLU B N 1
ATOM 1338 C CA . GLU B 1 54 ? 4.277 12.836 0.985 1 98.81 54 GLU B CA 1
ATOM 1339 C C . GLU B 1 54 ? 4.098 13.453 -0.401 1 98.81 54 GLU B C 1
ATOM 1341 O O . GLU B 1 54 ? 2.984 13.82 -0.781 1 98.81 54 GLU B O 1
ATOM 1346 N N . ARG B 1 55 ? 5.168 13.5 -1.143 1 98.62 55 ARG B N 1
ATOM 1347 C CA . ARG B 1 55 ? 5.133 14.07 -2.486 1 98.62 55 ARG B CA 1
ATOM 1348 C C . ARG B 1 55 ? 5.027 12.969 -3.543 1 98.62 55 ARG B C 1
ATOM 1350 O O . ARG B 1 55 ? 5.242 13.227 -4.73 1 98.62 55 ARG B O 1
ATOM 1357 N N . GLY B 1 56 ? 4.852 11.812 -3.174 1 98.75 56 GLY B N 1
ATOM 1358 C CA . GLY B 1 56 ? 4.691 10.703 -4.098 1 98.75 56 GLY B CA 1
ATOM 1359 C C . GLY B 1 56 ? 5.984 10.305 -4.789 1 98.75 56 GLY B C 1
ATOM 1360 O O . GLY B 1 56 ? 5.961 9.734 -5.883 1 98.75 56 GLY B O 1
ATOM 1361 N N . GLU B 1 57 ? 7.074 10.727 -4.207 1 98.69 57 GLU B N 1
ATOM 1362 C CA . GLU B 1 57 ? 8.375 10.344 -4.754 1 98.69 57 GLU B CA 1
ATOM 1363 C C . GLU B 1 57 ? 8.805 8.969 -4.238 1 98.69 57 GLU B C 1
ATOM 1365 O O . GLU B 1 57 ? 8.102 8.359 -3.426 1 98.69 57 GLU B O 1
ATOM 1370 N N . THR B 1 58 ? 9.898 8.477 -4.766 1 97.94 58 THR B N 1
ATOM 1371 C CA . THR B 1 58 ? 10.312 7.094 -4.539 1 97.94 58 THR B CA 1
ATOM 1372 C C . THR B 1 58 ? 10.766 6.895 -3.096 1 97.94 58 THR B C 1
ATOM 1374 O O . THR B 1 58 ? 11.711 7.547 -2.643 1 97.94 58 THR B O 1
ATOM 1377 N N . VAL B 1 59 ? 10.117 6.062 -2.41 1 98.81 59 VAL B N 1
ATOM 1378 C CA . VAL B 1 59 ? 10.492 5.555 -1.095 1 98.81 59 VAL B CA 1
ATOM 1379 C C . VAL B 1 59 ? 10.242 4.051 -1.033 1 98.81 59 VAL B C 1
ATOM 1381 O O . VAL B 1 59 ? 9.68 3.469 -1.963 1 98.81 59 VAL B O 1
ATOM 1384 N N . THR B 1 60 ? 10.688 3.445 0.058 1 98.81 60 THR B N 1
ATOM 1385 C CA . THR B 1 60 ? 10.508 2.004 0.183 1 98.81 60 THR B CA 1
ATOM 1386 C C . THR B 1 60 ? 9.148 1.684 0.802 1 98.81 60 THR B C 1
ATOM 1388 O O . THR B 1 60 ? 8.562 2.52 1.493 1 98.81 60 THR B O 1
ATOM 1391 N N . VAL B 1 61 ? 8.688 0.495 0.544 1 98.88 61 VAL B N 1
ATOM 1392 C CA . VAL B 1 61 ? 7.48 -0.009 1.189 1 98.88 61 VAL B CA 1
ATOM 1393 C C . VAL B 1 61 ? 7.672 -0.027 2.703 1 98.88 61 VAL B C 1
ATOM 1395 O O . VAL B 1 61 ? 6.758 0.318 3.455 1 98.88 61 VAL B O 1
ATOM 1398 N N . THR B 1 62 ? 8.852 -0.376 3.182 1 98.5 62 THR B N 1
ATOM 1399 C CA . THR B 1 62 ? 9.156 -0.378 4.609 1 98.5 62 THR B CA 1
ATOM 1400 C C . THR B 1 62 ? 8.953 1.011 5.207 1 98.5 62 THR B C 1
ATOM 1402 O O . THR B 1 62 ? 8.367 1.149 6.281 1 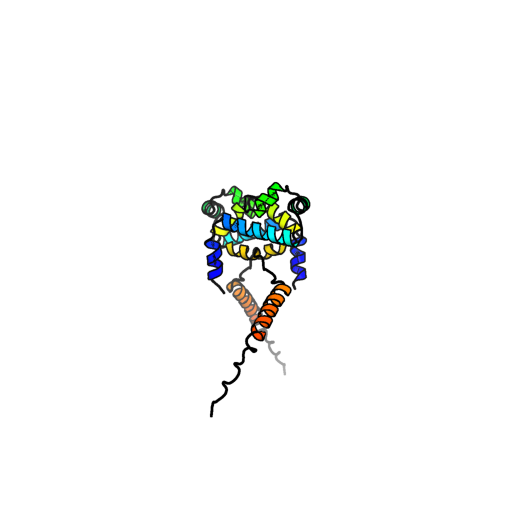98.5 62 THR B O 1
ATOM 1405 N N . THR B 1 63 ? 9.406 2.016 4.504 1 98.81 63 THR B N 1
ATOM 1406 C CA . THR B 1 63 ? 9.211 3.391 4.957 1 98.81 63 THR B CA 1
ATOM 1407 C C . THR B 1 63 ? 7.727 3.715 5.086 1 98.81 63 THR B C 1
ATOM 1409 O O . THR B 1 63 ? 7.297 4.285 6.09 1 98.81 63 THR B O 1
ATOM 1412 N N . LEU B 1 64 ? 6.996 3.379 4.066 1 98.94 64 LEU B N 1
ATOM 1413 C CA . LEU B 1 64 ? 5.555 3.611 4.102 1 98.94 64 LEU B CA 1
ATOM 1414 C C . LEU B 1 64 ? 4.922 2.928 5.309 1 98.94 64 LEU B C 1
ATOM 1416 O O . LEU B 1 64 ? 4.117 3.533 6.02 1 98.94 64 LEU B O 1
ATOM 1420 N N . LEU B 1 65 ? 5.32 1.729 5.598 1 98.88 65 LEU B N 1
ATOM 1421 C CA . LEU B 1 65 ? 4.742 0.969 6.703 1 98.88 65 LEU B CA 1
ATOM 1422 C C . LEU B 1 65 ? 5.109 1.595 8.047 1 98.88 65 LEU B C 1
ATOM 1424 O O . LEU B 1 65 ? 4.277 1.657 8.953 1 98.88 65 LEU B O 1
ATOM 1428 N N . GLN B 1 66 ? 6.32 2.018 8.203 1 98.81 66 GLN B N 1
ATOM 1429 C CA . GLN B 1 66 ? 6.75 2.707 9.414 1 98.81 66 GLN B CA 1
ATOM 1430 C C . GLN B 1 66 ? 5.895 3.941 9.672 1 98.81 66 GLN B C 1
ATOM 1432 O O . GLN B 1 66 ? 5.469 4.18 10.805 1 98.81 66 GLN B O 1
ATOM 1437 N N . VAL B 1 67 ? 5.641 4.641 8.602 1 98.94 67 VAL B N 1
ATOM 1438 C CA . VAL B 1 67 ? 4.879 5.883 8.719 1 98.94 67 VAL B CA 1
ATOM 1439 C C . VAL B 1 67 ? 3.418 5.562 9.031 1 98.94 67 VAL B C 1
ATOM 1441 O O . VAL B 1 67 ? 2.814 6.188 9.906 1 98.94 67 VAL B O 1
ATOM 1444 N N . LEU B 1 68 ? 2.852 4.645 8.344 1 98.75 68 LEU B N 1
ATOM 1445 C CA . LEU B 1 68 ? 1.469 4.246 8.578 1 98.75 68 LEU B CA 1
ATOM 1446 C C . LEU B 1 68 ? 1.274 3.783 10.023 1 98.75 68 LEU B C 1
ATOM 1448 O O . LEU B 1 68 ? 0.213 4 10.609 1 98.75 68 LEU B O 1
ATOM 1452 N N . ARG B 1 69 ? 2.291 3.127 10.531 1 98.62 69 ARG B N 1
ATOM 1453 C CA . ARG B 1 69 ? 2.24 2.658 11.914 1 98.62 69 ARG B CA 1
ATOM 1454 C C . ARG B 1 69 ? 2.127 3.828 12.883 1 98.62 69 ARG B C 1
ATOM 1456 O O . ARG B 1 69 ? 1.255 3.836 13.758 1 98.62 69 ARG B O 1
ATOM 1463 N N . VAL B 1 70 ? 2.984 4.801 12.734 1 98.69 70 VAL B N 1
ATOM 1464 C CA . VAL B 1 70 ? 2.973 5.949 13.633 1 98.69 70 VAL B CA 1
ATOM 1465 C C . VAL B 1 70 ? 1.652 6.703 13.492 1 98.69 70 VAL B C 1
ATOM 1467 O O . VAL B 1 70 ? 1.131 7.246 14.469 1 98.69 70 VAL B O 1
ATOM 1470 N N . LEU B 1 71 ? 1.057 6.656 12.312 1 98.31 71 LEU B N 1
ATOM 1471 C CA . LEU B 1 71 ? -0.175 7.387 12.031 1 98.31 71 LEU B CA 1
ATOM 1472 C C . LEU B 1 71 ? -1.396 6.566 12.438 1 98.31 71 LEU B C 1
ATOM 1474 O O . LEU B 1 71 ? -2.533 7.012 12.266 1 98.31 71 LEU B O 1
ATOM 1478 N N . ASP B 1 72 ? -1.201 5.391 12.898 1 97.5 72 ASP B N 1
ATOM 1479 C CA . ASP B 1 72 ? -2.266 4.461 13.266 1 97.5 72 ASP B CA 1
ATOM 1480 C C . ASP B 1 72 ? -3.191 4.195 12.078 1 97.5 72 ASP B C 1
ATOM 1482 O O . ASP B 1 72 ? -4.414 4.289 12.203 1 97.5 72 ASP B O 1
ATOM 1486 N N . GLN B 1 73 ? -2.594 3.963 10.906 1 97.38 73 GLN B N 1
ATOM 1487 C CA . GLN B 1 73 ? -3.352 3.736 9.688 1 97.38 73 GLN B CA 1
ATOM 1488 C C . GLN B 1 73 ? -3.002 2.387 9.062 1 97.38 73 GLN B C 1
ATOM 1490 O O . GLN B 1 73 ? -2.979 2.248 7.84 1 97.38 73 GLN B O 1
ATOM 1495 N N . LEU B 1 74 ? -2.688 1.438 9.852 1 98.31 74 LEU B N 1
ATOM 1496 C CA . LEU B 1 74 ? -2.287 0.135 9.336 1 98.31 74 LEU B CA 1
ATOM 1497 C C . LEU B 1 74 ? -3.492 -0.632 8.797 1 98.31 74 LEU B C 1
ATOM 1499 O O . LEU B 1 74 ? -3.334 -1.616 8.07 1 98.31 74 LEU B O 1
ATOM 1503 N N . GLN B 1 75 ? -4.691 -0.152 9.039 1 96.38 75 GLN B N 1
ATOM 1504 C CA . GLN B 1 75 ? -5.898 -0.835 8.586 1 96.38 75 GLN B CA 1
ATOM 1505 C C . GLN B 1 75 ? -6.004 -0.816 7.066 1 96.38 75 GLN B C 1
ATOM 1507 O O . GLN B 1 75 ? -6.766 -1.59 6.484 1 96.38 75 GLN B O 1
ATOM 1512 N N . VAL B 1 76 ? -5.312 0.014 6.43 1 97.62 76 VAL B N 1
ATOM 1513 C CA . VAL B 1 76 ? -5.312 0.048 4.969 1 97.62 76 VAL B CA 1
ATOM 1514 C C . VAL B 1 76 ? -4.848 -1.298 4.422 1 97.62 76 VAL B C 1
ATOM 1516 O O . VAL B 1 76 ? -5.16 -1.653 3.283 1 97.62 76 VAL B O 1
ATOM 1519 N N . LEU B 1 77 ? -4.113 -2.018 5.262 1 97.94 77 LEU B N 1
ATOM 1520 C CA . LEU B 1 77 ? -3.549 -3.291 4.824 1 97.94 77 LEU B CA 1
ATOM 1521 C C . LEU B 1 77 ? -4.637 -4.352 4.695 1 97.94 77 LEU B C 1
ATOM 1523 O O . LEU B 1 77 ? -4.414 -5.41 4.102 1 97.94 77 LEU B O 1
ATOM 1527 N N . SER B 1 78 ? -5.805 -4.066 5.168 1 96.56 78 SER B N 1
ATOM 1528 C CA . SER B 1 78 ? -6.922 -4.984 4.973 1 96.56 78 SER B CA 1
ATOM 1529 C C . SER B 1 78 ? -7.273 -5.125 3.498 1 96.56 78 SER B C 1
ATOM 1531 O O . SER B 1 78 ? -7.898 -6.105 3.092 1 96.56 78 SER B O 1
ATOM 1533 N N . ALA B 1 79 ? -6.93 -4.148 2.705 1 96.75 79 ALA B N 1
ATOM 1534 C CA . ALA B 1 79 ? -7.18 -4.191 1.267 1 96.75 79 ALA B CA 1
ATOM 1535 C C . ALA B 1 79 ? -6.328 -5.266 0.594 1 96.75 79 ALA B C 1
ATOM 1537 O O . ALA B 1 79 ? -6.59 -5.648 -0.547 1 96.75 79 ALA B O 1
ATOM 1538 N N . PHE B 1 80 ? -5.293 -5.754 1.297 1 97.69 80 PHE B N 1
ATOM 1539 C CA . PHE B 1 80 ? -4.383 -6.754 0.749 1 97.69 80 PHE B CA 1
ATOM 1540 C C . PHE B 1 80 ? -4.734 -8.141 1.262 1 97.69 80 PHE B C 1
ATOM 1542 O O . PHE B 1 80 ? -3.867 -9.016 1.347 1 97.69 80 PHE B O 1
ATOM 1549 N N . GLU B 1 81 ? -5.867 -8.336 1.65 1 94.62 81 GLU B N 1
ATOM 1550 C CA . GLU B 1 81 ? -6.309 -9.664 2.084 1 94.62 81 GLU B CA 1
ATOM 1551 C C . GLU B 1 81 ? -6.695 -10.531 0.894 1 94.62 81 GLU B C 1
ATOM 1553 O O . GLU B 1 81 ? -7.32 -10.055 -0.055 1 94.62 81 GLU B O 1
ATOM 1558 N N . VAL B 1 82 ? -6.23 -11.781 0.884 1 91.06 82 VAL B N 1
ATOM 1559 C CA . VAL B 1 82 ? -6.594 -12.75 -0.149 1 91.06 82 VAL B CA 1
ATOM 1560 C C . VAL B 1 82 ? -7.891 -13.453 0.236 1 91.06 82 VAL B C 1
ATOM 1562 O O . VAL B 1 82 ? -8.031 -13.945 1.359 1 91.06 82 VAL B O 1
ATOM 1565 N N . ARG B 1 83 ? -8.898 -13.172 -0.498 1 76.56 83 ARG B N 1
ATOM 1566 C CA . ARG B 1 83 ? -10.164 -13.852 -0.207 1 76.56 83 ARG B CA 1
ATOM 1567 C C . ARG B 1 83 ? -10.273 -15.148 -0.989 1 76.56 83 ARG B C 1
ATOM 1569 O O . ARG B 1 83 ? -10.008 -15.188 -2.191 1 76.56 83 ARG B O 1
ATOM 1576 N N . GLU B 1 84 ? -9.977 -16.203 -0.198 1 68.94 84 GLU B N 1
ATOM 1577 C CA . GLU B 1 84 ? -10.148 -17.5 -0.833 1 68.94 84 GLU B CA 1
ATOM 1578 C C . GLU B 1 84 ? -11.539 -17.641 -1.444 1 68.94 84 GLU B C 1
ATOM 1580 O O . GLU B 1 84 ? -12.547 -17.359 -0.786 1 68.94 84 GLU B O 1
ATOM 1585 N N . THR B 1 85 ? -11.664 -17.219 -2.646 1 59.5 85 THR B N 1
ATOM 1586 C CA . THR B 1 85 ? -12.953 -17.578 -3.223 1 59.5 85 THR B CA 1
ATOM 1587 C C . THR B 1 85 ? -13.219 -19.062 -3.086 1 59.5 85 THR B C 1
ATOM 1589 O O . THR B 1 85 ? -12.375 -19.891 -3.465 1 59.5 85 THR B O 1
ATOM 1592 N N . LEU B 1 86 ? -13.734 -19.391 -1.981 1 55.75 86 LEU B N 1
ATOM 1593 C CA . LEU B 1 86 ? -14.133 -20.797 -1.969 1 55.75 86 LEU B CA 1
ATOM 1594 C C . LEU B 1 86 ? -14.695 -21.219 -3.322 1 55.75 86 LEU B C 1
ATOM 1596 O O . LEU B 1 86 ? -15.547 -20.531 -3.885 1 55.75 86 LEU B O 1
ATOM 1600 N N . SER B 1 87 ? -13.875 -21.844 -4.055 1 57.47 87 SER B N 1
ATOM 1601 C CA . SER B 1 87 ? -14.43 -22.391 -5.289 1 57.47 87 SER B CA 1
ATOM 1602 C C . SER B 1 87 ? -15.773 -23.062 -5.047 1 57.47 87 SER B C 1
ATOM 1604 O O . SER B 1 87 ? -15.961 -23.75 -4.039 1 57.47 87 SER B O 1
ATOM 1606 N N . PRO B 1 88 ? -16.766 -22.562 -5.652 1 60.31 88 PRO B N 1
ATOM 1607 C CA . PRO B 1 88 ? -18.031 -23.312 -5.551 1 60.31 88 PRO B CA 1
ATOM 1608 C C . PRO B 1 88 ? -17.828 -24.812 -5.578 1 60.31 88 PRO B C 1
ATOM 1610 O O . PRO B 1 88 ? -18.578 -25.562 -4.938 1 60.31 88 PRO B O 1
ATOM 1613 N N . LEU B 1 89 ? -16.828 -25.125 -6.246 1 60.75 89 LEU B N 1
ATOM 1614 C CA . LEU B 1 89 ? -16.609 -26.562 -6.418 1 60.75 89 LEU B CA 1
ATOM 1615 C C . LEU B 1 89 ? -16.125 -27.188 -5.121 1 60.75 89 LEU B C 1
ATOM 1617 O O . LEU B 1 89 ? -16.5 -28.328 -4.805 1 60.75 89 LEU B O 1
ATOM 1621 N N . ALA B 1 90 ? -15.312 -26.391 -4.453 1 61.03 90 ALA B N 1
ATOM 1622 C CA . ALA B 1 90 ? -14.852 -26.938 -3.178 1 61.03 90 ALA B CA 1
ATOM 1623 C C . ALA B 1 90 ? -16 -27.047 -2.178 1 61.03 90 ALA B C 1
ATOM 1625 O O . ALA B 1 90 ? -16.062 -28 -1.401 1 61.03 90 ALA B O 1
ATOM 1626 N N . LEU B 1 91 ? -16.828 -26.078 -2.311 1 59.38 91 LEU B N 1
ATOM 1627 C CA . LEU B 1 91 ? -18.031 -26.156 -1.492 1 59.38 91 LEU B CA 1
ATOM 1628 C C . LEU B 1 91 ? -18.875 -27.359 -1.889 1 59.38 91 LEU B C 1
ATOM 1630 O O . LEU B 1 91 ? -19.438 -28.031 -1.027 1 59.38 91 LEU B O 1
ATOM 1634 N N . ALA B 1 92 ? -18.953 -27.625 -3.199 1 63.25 92 ALA B N 1
ATOM 1635 C CA . ALA B 1 92 ? -19.734 -28.75 -3.711 1 63.25 92 ALA B CA 1
ATOM 1636 C C . ALA B 1 92 ? -19.109 -30.078 -3.287 1 63.25 92 ALA B C 1
ATOM 1638 O O . ALA B 1 92 ? -19.812 -31.031 -2.967 1 63.25 92 ALA B O 1
ATOM 1639 N N . LYS B 1 93 ? -17.781 -30.125 -3.221 1 63.88 93 LYS B N 1
ATOM 1640 C CA . LYS B 1 93 ? -17.094 -31.344 -2.809 1 63.88 93 LYS B CA 1
ATOM 1641 C C . LYS B 1 93 ? -17.312 -31.625 -1.322 1 63.88 93 LYS B C 1
ATOM 1643 O O . LYS B 1 93 ? -17.484 -32.781 -0.916 1 63.88 93 LYS B O 1
ATOM 1648 N N . LEU B 1 94 ? -17.344 -30.531 -0.675 1 63.16 94 LEU B N 1
ATOM 1649 C CA . LEU B 1 94 ? -17.594 -30.672 0.753 1 63.16 94 LEU B CA 1
ATOM 1650 C C . LEU B 1 94 ? -19.031 -31.141 1.002 1 63.16 94 LEU B C 1
ATOM 1652 O O . LEU B 1 94 ? -19.266 -31.969 1.89 1 63.16 94 LEU B O 1
ATOM 1656 N N . GLN B 1 95 ? -19.969 -30.688 0.207 1 62.53 95 GLN B N 1
ATOM 1657 C CA . GLN B 1 95 ? -21.359 -31.109 0.323 1 62.53 95 GLN B CA 1
ATOM 1658 C C . GLN B 1 95 ? -21.547 -32.531 -0.146 1 62.53 95 GLN B C 1
ATOM 1660 O O . GLN B 1 95 ? -22.344 -33.281 0.437 1 62.53 95 GLN B O 1
ATOM 1665 N N . LYS B 1 96 ? -20.781 -32.906 -1.18 1 62.19 96 LYS B N 1
ATOM 1666 C CA . LYS B 1 96 ? -20.875 -34.281 -1.684 1 62.19 96 LYS B CA 1
ATOM 1667 C C . LYS B 1 96 ? -20.312 -35.281 -0.677 1 62.19 96 LYS B C 1
ATOM 1669 O O . LYS B 1 96 ? -20.875 -36.344 -0.482 1 62.19 96 LYS B O 1
ATOM 1674 N N . GLU B 1 97 ? -19.281 -34.938 -0.021 1 66.38 97 GLU B N 1
ATOM 1675 C CA . GLU B 1 97 ? -18.719 -35.844 0.974 1 66.38 97 GLU B CA 1
ATOM 1676 C C . GLU B 1 97 ? -19.625 -35.969 2.191 1 66.38 97 GLU B C 1
ATOM 1678 O O . GLU B 1 97 ? -19.719 -37.031 2.789 1 66.38 97 GLU B O 1
ATOM 1683 N N . LYS B 1 98 ? -20.375 -35 2.455 1 61.34 98 LYS B N 1
ATOM 1684 C CA . LYS B 1 98 ? -21.344 -35.062 3.551 1 61.34 98 LYS B CA 1
ATOM 1685 C C . LYS B 1 98 ? -22.562 -35.906 3.184 1 61.34 98 LYS B C 1
ATOM 1687 O O . LYS B 1 98 ? -23.109 -36.594 4.031 1 61.34 98 LYS B O 1
ATOM 1692 N N . ARG B 1 99 ? -22.953 -35.906 1.975 1 62.09 99 ARG B N 1
ATOM 1693 C CA . ARG B 1 99 ? -24.094 -36.688 1.531 1 62.09 99 ARG B CA 1
ATOM 1694 C C . ARG B 1 99 ? -23.734 -38.188 1.453 1 62.09 99 ARG B C 1
ATOM 1696 O O . ARG B 1 99 ? -24.562 -39.031 1.75 1 62.09 99 ARG B O 1
ATOM 1703 N N . GLN B 1 100 ? -22.547 -38.531 1.036 1 62.44 100 GLN B N 1
ATOM 1704 C CA . GLN B 1 100 ? -22.141 -39.938 0.94 1 62.44 100 GLN B CA 1
ATOM 1705 C C . GLN B 1 100 ? -22 -40.562 2.322 1 62.44 100 GLN B C 1
ATOM 1707 O O . GLN B 1 100 ? -22.281 -41.75 2.504 1 62.44 100 GLN B O 1
ATOM 1712 N N . ARG B 1 101 ? -21.703 -39.844 3.371 1 61.97 101 ARG B N 1
ATOM 1713 C CA . ARG B 1 101 ? -21.625 -40.375 4.723 1 61.97 101 ARG B CA 1
ATOM 1714 C C . ARG B 1 101 ? -23.031 -40.656 5.281 1 61.97 101 ARG B C 1
ATOM 1716 O O . ARG B 1 101 ? -23.234 -41.594 6.039 1 61.97 101 ARG B O 1
ATOM 1723 N N . ALA B 1 102 ? -24 -39.844 4.922 1 60 102 ALA B N 1
ATOM 1724 C CA . ALA B 1 102 ? -25.359 -40.031 5.441 1 60 102 ALA B CA 1
ATOM 1725 C C . ALA B 1 102 ? -26.016 -41.25 4.816 1 60 102 ALA B C 1
ATOM 1727 O O . ALA B 1 102 ? -26.828 -41.938 5.461 1 60 102 ALA B O 1
ATOM 1728 N N . ARG B 1 103 ? -25.719 -41.781 3.617 1 56.09 103 ARG B N 1
ATOM 1729 C CA . ARG B 1 103 ? -26.391 -42.875 2.971 1 56.09 103 ARG B CA 1
ATOM 1730 C C . ARG B 1 103 ? -25.844 -44.219 3.471 1 56.09 103 ARG B C 1
ATOM 1732 O O . ARG B 1 103 ? -26.5 -45.25 3.363 1 56.09 103 ARG B O 1
ATOM 1739 N N . GLY B 1 104 ? -24.672 -44.281 4.055 1 52.31 104 GLY B N 1
ATOM 1740 C CA . GLY B 1 104 ? -24.047 -45.531 4.477 1 52.31 104 GLY B CA 1
ATOM 1741 C C . GLY B 1 104 ? -24.609 -46.062 5.785 1 52.31 104 GLY B C 1
ATOM 1742 O O . GLY B 1 104 ? -24.406 -47.219 6.117 1 52.31 104 GLY B O 1
ATOM 1743 N N . SER B 1 105 ? -25.219 -45.312 6.703 1 51.44 105 SER B N 1
ATOM 1744 C CA . SER B 1 105 ? -25.547 -45.812 8.039 1 51.44 105 SER B CA 1
ATOM 1745 C C . SER B 1 105 ? -26.875 -46.562 8.039 1 51.44 105 SER B C 1
ATOM 1747 O O . SER B 1 105 ? -27.25 -47.156 9.039 1 51.44 105 SER B O 1
ATOM 1749 N N . SER B 1 106 ? -27.766 -46.406 7.082 1 48.22 106 SER B N 1
ATOM 1750 C CA . SER B 1 106 ? -29.125 -46.906 7.324 1 48.22 106 SER B CA 1
ATOM 1751 C C . SER B 1 106 ? -29.25 -48.375 6.988 1 48.22 106 SER B C 1
ATOM 1753 O O . SER B 1 106 ? -30.328 -48.969 7.137 1 48.22 106 SER B O 1
ATOM 1755 N N . LYS B 1 107 ? -28.422 -49.094 6.258 1 45.88 107 LYS B N 1
ATOM 1756 C CA . LYS B 1 107 ? -28.859 -50.406 5.734 1 45.88 107 LYS B CA 1
ATOM 1757 C C . LYS B 1 107 ? -28.766 -51.469 6.801 1 45.88 107 LYS B C 1
ATOM 1759 O O . LYS B 1 107 ? -29.031 -52.656 6.523 1 45.88 107 LYS B O 1
ATOM 1764 N N . LYS B 1 108 ? -28.125 -51.406 7.902 1 45.59 108 LYS B N 1
ATOM 1765 C CA . LYS B 1 108 ? -27.984 -52.688 8.609 1 45.59 108 LYS B CA 1
ATOM 1766 C C . LYS B 1 108 ? -29.281 -53.062 9.305 1 45.59 108 LYS B C 1
ATOM 1768 O O . LYS B 1 108 ? -29.609 -52.531 10.359 1 45.59 108 LYS B O 1
ATOM 1773 N N . LYS B 1 109 ? -30.391 -53.156 8.586 1 43.84 109 LYS B N 1
ATOM 1774 C CA . LYS B 1 109 ? -31.594 -53.688 9.227 1 43.84 109 LYS B CA 1
ATOM 1775 C C . LYS B 1 109 ? -31.359 -55.094 9.742 1 43.84 109 LYS B C 1
ATOM 1777 O O . LYS B 1 109 ? -30.766 -55.938 9.047 1 43.84 109 LYS B O 1
ATOM 1782 N N . ALA B 1 110 ? -31.656 -55.312 11.078 1 45.25 110 ALA B N 1
ATOM 1783 C CA . ALA B 1 110 ? -31.594 -56.438 12.008 1 45.25 110 ALA B CA 1
ATOM 1784 C C . ALA B 1 110 ? -32.5 -57.594 11.539 1 45.25 110 ALA B C 1
ATOM 1786 O O . ALA B 1 110 ? -33.656 -57.344 11.211 1 45.25 110 ALA B O 1
ATOM 1787 N N . ASN B 1 111 ? -32.031 -58.594 10.969 1 45.84 111 ASN B N 1
ATOM 1788 C CA . ASN B 1 111 ? -32.688 -59.875 10.648 1 45.84 111 ASN B CA 1
ATOM 1789 C C . ASN B 1 111 ? -33.438 -60.438 11.844 1 45.84 111 ASN B C 1
ATOM 1791 O O . ASN B 1 111 ? -32.875 -60.594 12.93 1 45.84 111 ASN B O 1
ATOM 1795 N N . PRO B 1 112 ? -34.781 -60.281 11.953 1 46 112 PRO B N 1
ATOM 1796 C CA . PRO B 1 112 ? -35.656 -60.812 13 1 46 112 PRO B CA 1
ATOM 1797 C C . PRO B 1 112 ? -35.406 -62.281 13.297 1 46 112 PRO B C 1
ATOM 1799 O O . PRO B 1 112 ? -35.188 -63.094 12.367 1 46 112 PRO B O 1
ATOM 1802 N N . GLU B 1 113 ? -34.75 -62.688 14.375 1 43.44 113 GLU B N 1
ATOM 1803 C CA . GLU B 1 113 ? -34.531 -64 14.969 1 43.44 113 GLU B CA 1
ATOM 1804 C C . GLU B 1 113 ? -35.781 -64.875 14.906 1 43.44 113 GLU B C 1
ATOM 1806 O O . GLU B 1 113 ? -36.906 -64.375 15.086 1 43.44 113 GLU B O 1
ATOM 1811 N N . GLU B 1 114 ? -35.812 -66 14.156 1 48.53 114 GLU B N 1
ATOM 1812 C CA . GLU B 1 114 ? -36.656 -67.188 14.039 1 48.53 114 GLU B CA 1
ATOM 1813 C C . GLU B 1 114 ? -37.156 -67.625 15.398 1 48.53 114 GLU B C 1
ATOM 1815 O O . GLU B 1 114 ? -36.375 -68 16.281 1 48.53 114 GLU B O 1
ATOM 1820 N N . THR B 1 115 ? -38.188 -67 16.016 1 43.56 115 THR B N 1
ATOM 1821 C CA . THR B 1 115 ? -38.844 -67.625 17.172 1 43.56 115 THR B CA 1
ATOM 1822 C C . THR B 1 115 ? -39.219 -69.062 16.906 1 43.56 115 THR B C 1
ATOM 1824 O O . THR B 1 115 ? -39.938 -69.375 15.969 1 43.56 115 THR B O 1
ATOM 1827 N N . ASP B 1 116 ? -38.375 -70 17.266 1 43.12 116 ASP B N 1
ATOM 1828 C CA . ASP B 1 116 ? -38.688 -71.438 17.422 1 43.12 116 ASP B CA 1
ATOM 1829 C C . ASP B 1 116 ? -39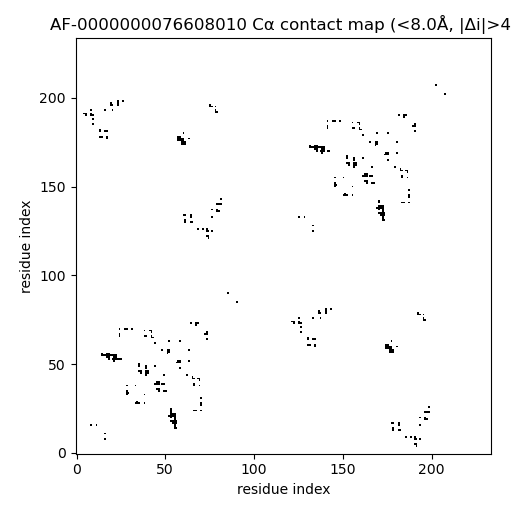.969 -71.625 18.234 1 43.12 116 ASP B C 1
ATOM 1831 O O . ASP B 1 116 ? -40.062 -71.125 19.344 1 43.12 116 ASP B O 1
ATOM 1835 N N . TRP B 1 117 ? -41.156 -71.938 17.609 1 38.19 117 TRP B N 1
ATOM 1836 C CA . TRP B 1 117 ? -42.219 -72.625 18.281 1 38.19 117 TRP B CA 1
ATOM 1837 C C . TRP B 1 117 ? -41.688 -73.875 18.969 1 38.19 117 TRP B C 1
ATOM 1839 O O . TRP B 1 117 ? -40.812 -74.562 18.438 1 38.19 117 TRP B O 1
#

Secondary structure (DSSP, 8-state):
-HHHHHHHHHTS-HHHHHHHHHHHHHHHHHHTT--HHHHHHHHTS-HHHHHHHHTT---BHHHHHHHHHHTT-GGGGGGG-------HHHHHHHHHHHHHHHHTTSS----------/--SHHHHHHHHS-HHHHHHHHHHHHHHHHHHTT--HHHHHHHHTS-HHHHHHHHTT---BHHHHHHHHHHTT-GGGGGGG-------HHHHHHHHHHHHHHHHTSS-----------

Foldseek 3Di:
DPPVVVVVVVPDDLLVVLLVLLCVLVVLCVVVPHDLCRLCVQLVHDSVQNVCSNNSHDDDPSSSCSSCVSSVNCCVCVVVDDDPPCDVVVVVVVVVVVVVVVVPPPPPPDDDDDPDD/DPDVVVVVVVPDDLLVVLLVLLCVLVVLCVVVVHDLCRLCVQLVHDSVQNVCSNNSHDDDPSSSCS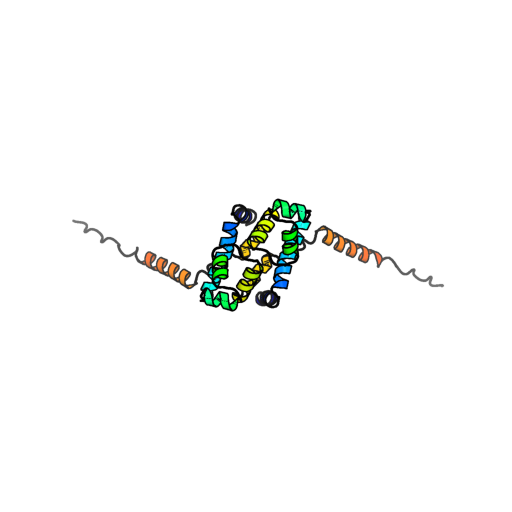SCVSSVNCCVCVVVDDDPPCDVVVVVVVVVVVVVVVVPPPPPPDDPPDPDD

Organism: NCBI:txid889453

InterPro domains:
  IPR001387 Cro/C1-type, helix-turn-helix domain [PF01381] (29-72)
  IPR001387 Cro/C1-type, helix-turn-helix domain [PS50943] (25-77)
  IPR001387 Cro/C1-type, helix-turn-helix domain [SM00530] (24-74)
  IPR001387 Cro/C1-type, helix-turn-helix domain [cd00093] (22-72)
  IPR010982 Lambda repressor-like, DNA-binding domain superfamily [G3DSA:1.10.260.40] (10-84)
  IPR010982 Lambda repressor-like, DNA-binding domain superfamily [SSF47413] (14-72)

Nearest PDB structures (foldseek):
  4ghj-assembly1_A  TM=9.180E-01  e=5.117E-04  Vibrio vulnificus CMCP6
  4pu8-assembly1_A  TM=9.767E-01  e=5.031E-03  Shewanella oneidensis MR-1
  4pu4-assembly1_C  TM=9.848E-01  e=6.223E-03  Shewanella oneidensis MR-1
  4pu7-assembly1_B  TM=9.126E-01  e=3.118E-03  Shewanella oneidensis MR-1
  4pu8-assembly1_B  TM=9.112E-01  e=3.288E-03  Shewanella oneidensis MR-1

Radius of gyration: 30.05 Å; Cα contacts (8 Å, |Δi|>4): 224; chains: 2; bounding box: 77×131×36 Å

Sequence (234 aa):
MTDKSFDAWNSMSDKALADHIGSFVRHHRMEMNKTQDELATAAGISRSTLSLLERGETVTVTTLLQVLRVLDQLQVLSAFEVRETLSPLALAKLQKEKRQRARGSSKKKANPEETDWMTDKSFDAWNSMSDKALADHIGSFVRHHRMEMNKTQDELATAAGISRSTLSLLERGETVTVTTLLQVLRVLDQLQVLSAFEVRETLSPLALAKLQKEKRQRARGSSKKKANPEETDW